Protein AF-A0A924CR07-F1 (afdb_monomer)

Solvent-accessible surface area (backbone atoms only — not comparable to full-atom values): 13982 Å² total; per-residue (Å²): 136,70,70,70,64,54,56,56,51,50,53,52,50,52,52,53,52,51,51,53,56,64,69,63,69,77,73,73,84,83,74,55,67,68,79,73,74,52,80,94,79,80,89,79,88,64,68,72,82,82,82,61,88,86,41,66,56,93,95,31,72,70,59,56,70,54,20,65,30,73,38,75,82,77,66,32,38,37,37,26,27,38,46,24,21,71,89,48,66,24,33,36,38,31,29,36,76,41,60,50,99,84,62,28,53,76,47,76,46,82,75,47,75,35,50,38,27,37,96,87,67,43,65,45,54,66,68,63,41,26,31,23,10,25,29,62,45,47,70,59,32,31,38,37,21,20,33,24,29,50,94,74,75,29,71,55,48,42,35,33,22,38,60,80,72,18,36,60,74,50,71,62,88,72,64,74,70,55,47,59,40,82,45,81,74,91,64,78,83,76,86,66,98,64,62,94,87,69,79,71,48,65,42,25,36,37,73,97,33,14,37,51,40,39,41,58,39,89,64,33,44,73,40,60,63,85,58,90,68,50,81,48,68,44,54,71,47,89,124

Mean predicted aligned error: 11.61 Å

Radius of gyration: 30.06 Å; Cα contacts (8 Å, |Δi|>4): 446; chains: 1; bounding box: 63×40×102 Å

Structure (mmCIF, N/CA/C/O backbone):
data_AF-A0A924CR07-F1
#
_entry.id   AF-A0A924CR07-F1
#
loop_
_atom_site.group_PDB
_atom_site.id
_atom_site.type_symbol
_atom_site.label_atom_id
_atom_site.label_alt_id
_atom_site.label_comp_id
_atom_site.label_asym_id
_atom_site.label_entity_id
_atom_site.label_seq_id
_atom_site.pdbx_PDB_ins_code
_atom_site.Cartn_x
_atom_site.Cartn_y
_atom_site.Cartn_z
_atom_site.occupancy
_atom_site.B_iso_or_equiv
_atom_site.auth_seq_id
_atom_site.auth_comp_id
_atom_site.auth_asym_id
_atom_site.auth_atom_id
_atom_site.pdbx_PDB_model_num
ATOM 1 N N . MET A 1 1 ? 42.635 15.361 84.452 1.00 54.19 1 MET A N 1
ATOM 2 C CA . MET A 1 1 ? 41.814 15.115 83.240 1.00 54.19 1 MET A CA 1
ATOM 3 C C . MET A 1 1 ? 40.754 16.209 83.173 1.00 54.19 1 MET A C 1
ATOM 5 O O . MET A 1 1 ? 40.035 16.358 84.147 1.00 54.19 1 MET A O 1
ATOM 9 N N . ASN A 1 2 ? 40.725 17.036 82.119 1.00 50.72 2 ASN A N 1
ATOM 10 C CA . ASN A 1 2 ? 39.890 18.251 82.069 1.00 50.72 2 ASN A CA 1
ATOM 11 C C . ASN A 1 2 ? 38.510 17.955 81.436 1.00 50.72 2 ASN A C 1
ATOM 13 O O . ASN A 1 2 ? 38.459 17.698 80.230 1.00 50.72 2 ASN A O 1
ATOM 17 N N . PRO A 1 3 ? 37.398 17.996 82.197 1.00 58.56 3 PRO A N 1
ATOM 18 C CA . PRO A 1 3 ? 36.073 17.575 81.723 1.00 58.56 3 PRO A CA 1
ATOM 19 C C . PRO A 1 3 ? 35.492 18.486 80.627 1.00 58.56 3 PRO A C 1
ATOM 21 O O . PRO A 1 3 ? 34.692 18.041 79.810 1.00 58.56 3 PRO A O 1
ATOM 24 N N . THR A 1 4 ? 35.951 19.734 80.529 1.00 59.09 4 THR A N 1
ATOM 25 C CA . THR A 1 4 ? 35.503 20.717 79.527 1.00 59.09 4 THR A CA 1
ATOM 26 C C . THR A 1 4 ? 35.929 20.386 78.094 1.00 59.09 4 THR A C 1
ATOM 28 O O . THR A 1 4 ? 35.196 20.685 77.154 1.00 59.09 4 THR A O 1
ATOM 31 N N . ARG A 1 5 ? 37.068 19.705 77.898 1.00 59.97 5 ARG A N 1
ATOM 32 C CA . ARG A 1 5 ? 37.511 19.249 76.564 1.00 59.97 5 ARG A CA 1
ATOM 33 C C . ARG A 1 5 ? 36.688 18.067 76.036 1.00 59.97 5 ARG A C 1
ATOM 35 O O . ARG A 1 5 ? 36.543 17.925 74.825 1.00 59.97 5 ARG A O 1
ATOM 42 N N . SER A 1 6 ? 36.131 17.253 76.936 1.00 65.62 6 SER A N 1
ATOM 43 C CA . SER A 1 6 ? 35.279 16.106 76.593 1.00 65.62 6 SER A CA 1
ATOM 44 C C . SER A 1 6 ? 33.932 16.563 76.023 1.00 65.62 6 SER A C 1
ATOM 46 O O . SER A 1 6 ? 33.546 16.144 74.936 1.00 65.62 6 SER A O 1
ATOM 48 N N . VAL A 1 7 ? 33.269 17.514 76.691 1.00 73.75 7 VAL A N 1
ATOM 49 C CA . VAL A 1 7 ? 31.932 17.990 76.292 1.00 73.75 7 VAL A CA 1
ATOM 50 C C . VAL A 1 7 ? 31.952 18.693 74.930 1.00 73.75 7 VAL A C 1
ATOM 52 O O . VAL A 1 7 ? 31.086 18.422 74.104 1.00 73.75 7 VAL A O 1
ATOM 55 N N . LEU A 1 8 ? 32.965 19.528 74.660 1.00 75.88 8 LEU A N 1
ATOM 56 C CA . LEU A 1 8 ? 33.109 20.224 73.373 1.00 75.88 8 LEU A CA 1
ATOM 57 C C . LEU A 1 8 ? 33.371 19.256 72.204 1.00 75.88 8 LEU A C 1
ATOM 59 O O . LEU A 1 8 ? 32.892 19.469 71.094 1.00 75.88 8 LEU A O 1
ATOM 63 N N . SER A 1 9 ? 34.104 18.169 72.457 1.00 72.75 9 SER A N 1
ATOM 64 C CA . SER A 1 9 ? 34.380 17.144 71.442 1.00 72.75 9 SER A CA 1
ATOM 65 C C . SER A 1 9 ? 33.120 16.344 71.091 1.00 72.75 9 SER A C 1
ATOM 67 O O . SER A 1 9 ? 32.902 16.013 69.927 1.00 72.75 9 SER A O 1
ATOM 69 N N . VAL A 1 10 ? 32.255 16.084 72.079 1.00 79.00 10 VAL A N 1
ATOM 70 C CA . VAL A 1 10 ? 30.980 15.374 71.887 1.00 79.00 10 VAL A CA 1
ATOM 71 C C . VAL A 1 10 ? 29.962 16.232 71.129 1.00 79.00 10 VAL A C 1
ATOM 73 O O . VAL A 1 10 ? 29.296 15.725 70.229 1.00 79.00 10 VAL A O 1
ATOM 76 N N . THR A 1 11 ? 29.856 17.532 71.422 1.00 79.19 11 THR A N 1
ATOM 77 C CA . THR A 1 11 ? 28.947 18.428 70.683 1.00 79.19 11 THR A CA 1
ATOM 78 C C . THR A 1 11 ? 29.381 18.645 69.239 1.00 79.19 11 THR A C 1
ATOM 80 O O . THR A 1 11 ? 28.530 18.629 68.353 1.00 79.19 11 THR A O 1
ATOM 83 N N . ILE A 1 12 ? 30.685 18.779 68.974 1.00 79.75 12 ILE A N 1
ATOM 84 C CA . ILE A 1 12 ? 31.211 18.846 67.601 1.00 79.75 12 ILE A CA 1
ATOM 85 C C . ILE A 1 12 ? 30.910 17.540 66.853 1.00 79.75 12 ILE A C 1
ATOM 87 O O . ILE A 1 12 ? 30.424 17.591 65.726 1.00 79.75 12 ILE A O 1
ATOM 91 N N . ALA A 1 13 ? 31.111 16.379 67.484 1.00 80.50 13 ALA A N 1
ATOM 92 C CA . ALA A 1 13 ? 30.796 15.087 66.874 1.00 80.50 13 ALA A CA 1
ATOM 93 C C . ALA A 1 13 ? 29.300 14.937 66.535 1.00 80.50 13 ALA A C 1
ATOM 95 O O . ALA A 1 13 ? 28.965 14.450 65.458 1.00 80.50 13 ALA A O 1
ATOM 96 N N . LEU A 1 14 ? 28.400 15.405 67.407 1.00 81.38 14 LEU A N 1
ATOM 97 C CA . LEU A 1 14 ? 26.951 15.389 67.165 1.00 81.38 14 LEU A CA 1
ATOM 98 C C . LEU A 1 14 ? 26.524 16.344 66.040 1.00 81.38 14 LEU A C 1
ATOM 100 O O . LEU A 1 14 ? 25.661 15.987 65.242 1.00 81.38 14 LEU A O 1
ATOM 104 N N . LEU A 1 15 ? 27.138 17.527 65.941 1.00 82.06 15 LEU A N 1
ATOM 105 C CA . LEU A 1 15 ? 26.899 18.483 64.850 1.00 82.06 15 LEU A CA 1
ATOM 106 C C . LEU A 1 15 ? 27.417 17.969 63.502 1.00 82.06 15 LEU A C 1
ATOM 108 O O . LEU A 1 15 ? 26.749 18.132 62.485 1.00 82.06 15 LEU A O 1
ATOM 112 N N . LEU A 1 16 ? 28.579 17.312 63.484 1.00 80.00 16 LEU A N 1
ATOM 113 C CA . LEU A 1 16 ? 29.085 16.651 62.281 1.00 80.00 16 LEU A CA 1
ATOM 114 C C . LEU A 1 16 ? 28.195 15.472 61.872 1.00 80.00 16 LEU A C 1
ATOM 116 O O . LEU A 1 16 ? 27.922 15.319 60.686 1.00 80.00 16 LEU A O 1
ATOM 120 N N . ALA A 1 17 ? 27.696 14.687 62.831 1.00 79.94 17 ALA A N 1
ATOM 121 C CA . ALA A 1 17 ? 26.772 13.590 62.558 1.00 79.94 17 ALA A CA 1
ATOM 122 C C . ALA A 1 17 ? 25.403 14.077 62.046 1.00 79.94 17 ALA A C 1
ATOM 124 O O . ALA A 1 17 ? 24.828 13.464 61.150 1.00 79.94 17 ALA A O 1
ATOM 125 N N . SER A 1 18 ? 24.867 15.186 62.564 1.00 77.75 18 SER A N 1
ATOM 126 C CA . SER A 1 18 ? 23.607 15.742 62.052 1.00 77.75 18 SER A CA 1
ATOM 127 C C . SER A 1 18 ? 23.772 16.342 60.653 1.00 77.75 18 SER A C 1
ATOM 129 O O . SER A 1 18 ? 22.897 16.172 59.804 1.00 77.75 18 SER A O 1
ATOM 131 N N . LEU A 1 19 ? 24.917 16.975 60.376 1.00 76.31 19 LEU A N 1
ATOM 132 C CA . LEU A 1 19 ? 25.225 17.538 59.064 1.00 76.31 19 LEU A CA 1
ATOM 133 C C . LEU A 1 19 ? 25.419 16.448 57.998 1.00 76.31 19 LEU A C 1
ATOM 135 O O . LEU A 1 19 ? 24.945 16.612 56.875 1.00 76.31 19 LEU A O 1
ATOM 139 N N . THR A 1 20 ? 26.040 15.311 58.334 1.00 71.81 20 THR A N 1
ATOM 140 C CA . THR A 1 20 ? 26.149 14.171 57.406 1.00 71.81 20 THR A CA 1
ATOM 141 C C . THR A 1 20 ? 24.791 13.529 57.120 1.00 71.81 20 THR A C 1
ATOM 143 O O . THR A 1 20 ? 24.517 13.188 55.969 1.00 71.81 20 THR A O 1
ATOM 146 N N . PHE A 1 21 ? 23.898 13.437 58.111 1.00 70.44 21 PHE A N 1
ATOM 147 C CA . PHE A 1 21 ? 22.521 12.975 57.894 1.00 70.44 21 PHE A CA 1
ATOM 148 C C . PHE A 1 21 ? 21.718 13.919 56.984 1.00 70.44 21 PHE A C 1
ATOM 150 O O . PHE A 1 21 ? 21.017 13.449 56.089 1.00 70.44 21 PHE A O 1
ATOM 157 N N . LEU A 1 22 ? 21.861 15.239 57.149 1.00 69.94 22 LEU A N 1
ATOM 158 C CA . LEU A 1 22 ? 21.186 16.236 56.305 1.00 69.94 22 LEU A CA 1
ATOM 159 C C . LEU A 1 22 ? 21.697 16.231 54.853 1.00 69.94 22 LEU A C 1
ATOM 161 O O . LEU A 1 22 ? 20.912 16.432 53.930 1.00 69.94 22 LEU A O 1
ATOM 165 N N . LEU A 1 23 ? 22.985 15.946 54.634 1.00 67.31 23 LEU A N 1
ATOM 166 C CA . LEU A 1 23 ? 23.586 15.852 53.294 1.00 67.31 23 LEU A CA 1
ATOM 167 C C . LEU A 1 23 ? 23.259 14.538 52.557 1.00 67.31 23 LEU A C 1
ATOM 169 O O . LEU A 1 23 ? 23.450 14.459 51.347 1.00 67.31 23 LEU A O 1
ATOM 173 N N . SER A 1 24 ? 22.736 13.525 53.256 1.00 64.00 24 SER A N 1
ATOM 174 C CA . SER A 1 24 ? 22.391 12.211 52.681 1.00 64.00 24 SER A CA 1
ATOM 175 C C . SER A 1 24 ? 20.945 12.118 52.169 1.00 64.00 24 SER A C 1
ATOM 177 O O . SER A 1 24 ? 20.577 11.128 51.542 1.00 64.00 24 SER A O 1
ATOM 179 N N . ALA A 1 25 ? 20.105 13.124 52.440 1.00 62.88 25 ALA A N 1
ATOM 180 C CA . ALA A 1 25 ? 18.670 13.083 52.143 1.00 62.88 25 ALA A CA 1
ATOM 181 C C . ALA A 1 25 ? 18.310 13.435 50.683 1.00 62.88 25 ALA A C 1
ATOM 183 O O . ALA A 1 25 ? 17.171 13.234 50.265 1.00 62.88 25 ALA A O 1
ATOM 184 N N . CYS A 1 26 ? 19.265 13.917 49.884 1.00 62.12 26 CYS A N 1
ATOM 185 C CA . CYS A 1 26 ? 19.061 14.220 48.465 1.00 62.12 26 CYS A CA 1
ATOM 186 C C . CYS A 1 26 ? 19.399 13.009 47.582 1.00 62.12 26 CYS A C 1
ATOM 188 O O . CYS A 1 26 ? 20.370 13.016 46.829 1.00 62.12 26 CYS A O 1
ATOM 190 N N . SER A 1 27 ? 18.583 11.960 47.665 1.00 70.06 27 SER A N 1
ATOM 191 C CA . SER A 1 27 ? 18.545 10.914 46.641 1.00 70.06 27 SER A CA 1
ATOM 192 C C . SER A 1 27 ? 17.775 11.453 45.431 1.00 70.06 27 SER A C 1
ATOM 194 O O . SER A 1 27 ? 16.557 11.626 45.493 1.00 70.06 27 SER A O 1
ATOM 196 N N . LEU A 1 28 ? 18.474 11.777 44.338 1.00 66.88 28 LEU A N 1
ATOM 197 C CA . LEU A 1 28 ? 17.814 12.049 43.059 1.00 66.88 28 LEU A CA 1
ATOM 198 C C . LEU A 1 28 ? 17.122 10.755 42.601 1.00 66.88 28 LEU A C 1
ATOM 200 O O . LEU A 1 28 ? 17.787 9.716 42.582 1.00 66.88 28 LEU A O 1
ATOM 204 N N . PRO A 1 29 ? 15.832 10.778 42.215 1.00 66.75 29 PRO A N 1
ATOM 205 C CA . PRO A 1 29 ? 15.166 9.586 41.712 1.00 66.75 29 PRO A CA 1
ATOM 206 C C . PRO A 1 29 ? 15.944 9.039 40.510 1.00 66.75 29 PRO A C 1
ATOM 208 O O . PRO A 1 29 ? 16.034 9.678 39.459 1.00 66.75 29 PRO A O 1
ATOM 211 N N . GLN A 1 30 ? 16.540 7.858 40.683 1.00 66.25 30 GLN A N 1
ATOM 212 C CA . GLN A 1 30 ? 17.227 7.134 39.621 1.00 66.25 30 GLN A CA 1
ATOM 213 C C . GLN A 1 30 ? 16.178 6.548 38.675 1.00 66.25 30 GLN A C 1
ATOM 215 O O . GLN A 1 30 ? 15.801 5.387 38.783 1.00 66.25 30 GLN A O 1
ATOM 220 N N . VAL A 1 31 ? 15.678 7.367 37.751 1.00 65.19 31 VAL A N 1
ATOM 221 C CA . VAL A 1 31 ? 14.883 6.869 36.625 1.00 65.19 31 VAL A CA 1
ATOM 222 C C . VAL A 1 31 ? 15.849 6.199 35.661 1.00 65.19 31 VAL A C 1
ATOM 224 O O . VAL A 1 31 ? 16.712 6.872 35.076 1.00 65.19 31 VAL A O 1
ATOM 227 N N . LYS A 1 32 ? 15.729 4.881 35.512 1.00 70.56 32 LYS A N 1
ATOM 228 C CA . LYS A 1 32 ? 16.590 4.117 34.618 1.00 70.56 32 LYS A CA 1
ATOM 229 C C . LYS A 1 32 ? 16.341 4.537 33.166 1.00 70.56 32 LYS A C 1
ATOM 231 O O . LYS A 1 32 ? 15.258 4.994 32.808 1.00 70.56 32 LYS A O 1
ATOM 236 N N . ALA A 1 33 ? 17.365 4.429 32.321 1.00 61.28 33 ALA A N 1
ATOM 237 C CA . ALA A 1 33 ? 17.243 4.773 30.901 1.00 61.28 33 ALA A CA 1
ATOM 238 C C . ALA A 1 33 ? 16.209 3.886 30.178 1.00 61.28 33 ALA A C 1
ATOM 240 O O . ALA A 1 33 ? 15.524 4.368 29.279 1.00 61.28 33 ALA A O 1
ATOM 241 N N . GLU A 1 34 ? 16.049 2.633 30.622 1.00 62.62 34 GLU A N 1
ATOM 242 C CA . GLU A 1 34 ? 15.041 1.691 30.114 1.00 62.62 34 GLU A CA 1
ATOM 243 C C . GLU A 1 34 ? 13.606 2.235 30.233 1.00 62.62 34 GLU A C 1
ATOM 245 O O . GLU A 1 34 ? 12.865 2.185 29.255 1.00 62.62 34 GLU A O 1
ATOM 250 N N . ASP A 1 35 ? 13.266 2.892 31.349 1.00 61.69 35 ASP A N 1
ATOM 251 C CA . ASP A 1 35 ? 11.930 3.463 31.597 1.00 61.69 35 ASP A CA 1
ATOM 252 C C . ASP A 1 35 ? 11.610 4.687 30.715 1.00 61.69 35 ASP A C 1
ATOM 254 O O . ASP A 1 35 ? 10.463 5.130 30.645 1.00 61.69 35 ASP A O 1
ATOM 258 N N . ARG A 1 36 ? 12.621 5.282 30.064 1.00 61.41 36 ARG A N 1
ATOM 259 C CA . ARG A 1 36 ? 12.475 6.486 29.224 1.00 61.41 36 ARG A CA 1
ATOM 260 C C . ARG A 1 36 ? 12.513 6.208 27.726 1.00 61.41 36 ARG A C 1
ATOM 262 O O . ARG A 1 36 ? 12.054 7.053 26.962 1.00 61.41 36 ARG A O 1
ATOM 269 N N . LEU A 1 37 ? 13.084 5.080 27.306 1.00 61.19 37 LEU A N 1
ATOM 270 C CA . LEU A 1 37 ? 13.364 4.814 25.892 1.00 61.19 37 LEU A CA 1
ATOM 271 C C . LEU A 1 37 ? 12.285 3.975 25.207 1.00 61.19 37 LEU A C 1
ATOM 273 O O . LEU A 1 37 ? 12.078 4.141 24.007 1.00 61.19 37 LEU A O 1
ATOM 277 N N . PHE A 1 38 ? 11.565 3.133 25.948 1.00 67.69 38 PHE A N 1
ATOM 278 C CA . PHE A 1 38 ? 10.569 2.241 25.365 1.00 67.69 38 PHE A CA 1
ATOM 279 C C . PHE A 1 38 ? 9.244 2.368 26.107 1.00 67.69 38 PHE A C 1
ATOM 281 O O . PHE A 1 38 ? 9.148 2.118 27.306 1.00 67.69 38 PHE A O 1
ATOM 288 N N . GLN A 1 39 ? 8.204 2.777 25.380 1.00 75.12 39 GLN A N 1
ATOM 289 C CA . GLN A 1 39 ? 6.836 2.666 25.874 1.00 75.12 39 GLN A CA 1
ATOM 290 C C . GLN A 1 39 ? 6.548 1.186 26.167 1.00 75.12 39 GLN A C 1
ATOM 292 O O . GLN A 1 39 ? 6.959 0.319 25.395 1.00 75.12 39 GLN A O 1
ATOM 297 N N . ASN A 1 40 ? 5.831 0.891 27.256 1.00 80.62 40 ASN A N 1
ATOM 298 C CA . ASN A 1 40 ? 5.358 -0.464 27.557 1.00 80.62 40 ASN A CA 1
ATOM 299 C C . ASN A 1 40 ? 4.208 -0.826 26.601 1.00 80.62 40 ASN A C 1
ATOM 301 O O . ASN A 1 40 ? 3.033 -0.778 26.964 1.00 80.62 40 ASN A O 1
ATOM 305 N N . ILE A 1 41 ? 4.558 -1.089 25.343 1.00 85.00 41 ILE A N 1
ATOM 306 C CA . ILE A 1 41 ? 3.630 -1.484 24.289 1.00 85.00 41 ILE A CA 1
ATOM 307 C C . ILE A 1 41 ? 3.372 -2.978 24.447 1.00 85.00 41 ILE A C 1
ATOM 309 O O . ILE A 1 41 ? 4.295 -3.788 24.385 1.00 85.00 41 ILE A O 1
ATOM 313 N N . GLN A 1 42 ? 2.106 -3.334 24.635 1.00 89.06 42 GLN A N 1
ATOM 314 C CA . GLN A 1 42 ? 1.653 -4.718 24.673 1.00 89.06 42 GLN A CA 1
ATOM 315 C C . GLN A 1 42 ? 0.776 -4.986 23.456 1.00 89.06 42 GLN A C 1
ATOM 317 O O . GLN A 1 42 ? -0.028 -4.138 23.066 1.00 89.06 42 GLN A O 1
ATOM 322 N N . LEU A 1 43 ? 0.951 -6.162 22.859 1.00 91.12 43 LEU A N 1
ATOM 323 C CA . LEU A 1 43 ? 0.142 -6.634 21.746 1.00 91.12 43 LEU A CA 1
ATOM 324 C C . LEU A 1 43 ? -0.738 -7.781 22.236 1.00 91.12 43 LEU A C 1
ATOM 326 O O . LEU A 1 43 ? -0.234 -8.778 22.749 1.00 91.12 43 LEU A O 1
ATOM 330 N N . GLU A 1 44 ? -2.045 -7.638 22.051 1.00 92.50 44 GLU A N 1
ATOM 331 C CA . GLU A 1 44 ? -3.027 -8.687 22.307 1.00 92.50 44 GLU A CA 1
ATOM 332 C C . GLU A 1 44 ? -3.679 -9.092 20.982 1.00 92.50 44 GLU A C 1
ATOM 334 O O . GLU A 1 44 ? -4.167 -8.245 20.230 1.00 92.50 44 GLU A O 1
ATOM 339 N N . LEU A 1 45 ? -3.697 -10.393 20.690 1.00 93.94 45 LEU A N 1
ATOM 340 C CA . LEU A 1 45 ? -4.408 -10.919 19.530 1.00 93.94 45 LEU A CA 1
ATOM 341 C C . LEU A 1 45 ? -5.910 -10.995 19.836 1.00 93.94 45 LEU A C 1
ATOM 343 O O . LEU A 1 45 ? -6.347 -11.852 20.601 1.00 93.94 45 LEU A O 1
ATOM 347 N N . LEU A 1 46 ? -6.703 -10.136 19.191 1.00 94.38 46 LEU A N 1
ATOM 348 C CA . LEU A 1 46 ? -8.163 -10.117 19.361 1.00 94.38 46 LEU A CA 1
ATOM 349 C C . LEU A 1 46 ? -8.878 -11.238 18.584 1.00 94.38 46 LEU A C 1
ATOM 351 O O . LEU A 1 46 ? -9.947 -11.696 18.989 1.00 94.38 46 LEU A O 1
ATOM 355 N N . GLY A 1 47 ? -8.301 -11.695 17.471 1.00 95.62 47 GLY A N 1
ATOM 356 C CA . GLY A 1 47 ? -8.822 -12.803 16.671 1.00 95.62 47 GLY A CA 1
ATOM 357 C C . GLY A 1 47 ? -8.246 -12.841 15.257 1.00 95.62 47 GLY A C 1
ATOM 358 O O . GLY A 1 47 ? -7.330 -12.092 14.932 1.00 95.62 47 GLY A O 1
ATOM 359 N N . GLU A 1 48 ? -8.812 -13.709 14.419 1.00 95.06 48 GLU A N 1
ATOM 360 C CA . GLU A 1 48 ? -8.369 -13.965 13.045 1.00 95.06 48 GLU A CA 1
ATOM 361 C C . GLU A 1 48 ? -9.570 -13.993 12.092 1.00 95.06 48 GLU A C 1
ATOM 363 O O . GLU A 1 48 ? -10.666 -14.418 12.466 1.00 95.06 48 GLU A O 1
ATOM 368 N N . GLN A 1 49 ? -9.357 -13.544 10.853 1.00 94.81 49 GLN A N 1
ATOM 369 C CA . GLN A 1 49 ? -10.259 -13.775 9.727 1.00 94.81 49 GLN A CA 1
ATOM 370 C C . GLN A 1 49 ? -9.451 -14.226 8.519 1.00 94.81 49 GLN A C 1
ATOM 372 O O . GLN A 1 49 ? -8.476 -13.581 8.140 1.00 94.81 49 GLN A O 1
ATOM 377 N N . ILE A 1 50 ? -9.893 -15.318 7.902 1.00 94.75 50 ILE A N 1
ATOM 378 C CA . ILE A 1 50 ? -9.240 -15.907 6.736 1.00 94.75 50 ILE A CA 1
ATOM 379 C C . ILE A 1 50 ? -10.051 -15.542 5.497 1.00 94.75 50 ILE A C 1
ATOM 381 O O . ILE A 1 50 ? -11.246 -15.832 5.418 1.00 94.75 50 ILE A O 1
ATOM 385 N N . ILE A 1 51 ? -9.395 -14.934 4.510 1.00 95.56 51 ILE A N 1
ATOM 386 C CA . ILE A 1 51 ? -9.969 -14.755 3.175 1.00 95.56 51 ILE A CA 1
ATOM 387 C C . ILE A 1 51 ? -9.876 -16.110 2.459 1.00 95.56 51 ILE A C 1
ATOM 389 O O . ILE A 1 51 ? -8.765 -16.624 2.305 1.00 95.56 51 ILE A O 1
ATOM 393 N N . PRO A 1 52 ? -10.995 -16.717 2.018 1.00 96.06 52 PRO A N 1
ATOM 394 C CA . PRO A 1 52 ? -10.946 -18.003 1.334 1.00 96.06 52 PRO A CA 1
ATOM 395 C C . PRO A 1 52 ? -10.064 -17.954 0.084 1.00 96.06 52 PRO A C 1
ATOM 397 O O . PRO A 1 52 ? -10.106 -16.994 -0.692 1.00 96.06 52 PRO A O 1
ATOM 400 N N . GLN A 1 53 ? -9.292 -19.014 -0.147 1.00 95.44 53 GLN A N 1
ATOM 401 C CA . GLN A 1 53 ? -8.489 -19.132 -1.360 1.00 95.44 53 GLN A CA 1
ATOM 402 C C . GLN A 1 53 ? -9.385 -19.060 -2.605 1.00 95.44 53 GLN A C 1
ATOM 404 O O . GLN A 1 53 ? -10.470 -19.636 -2.640 1.00 95.44 53 GLN A O 1
ATOM 409 N N . GLY A 1 54 ? -8.925 -18.355 -3.640 1.00 96.31 54 GLY A N 1
ATOM 410 C CA . GLY A 1 54 ? -9.700 -18.182 -4.871 1.00 96.31 54 GLY A CA 1
ATOM 411 C C . GLY A 1 54 ? -10.778 -17.101 -4.782 1.00 96.31 54 GLY A C 1
ATOM 412 O O . GLY A 1 54 ? -11.551 -16.957 -5.725 1.00 96.31 54 GLY A O 1
ATOM 413 N N . THR A 1 55 ? -10.840 -16.326 -3.692 1.00 97.88 55 THR A N 1
ATOM 414 C CA . THR A 1 55 ? -11.745 -15.172 -3.605 1.00 97.88 55 THR A CA 1
ATOM 415 C C . THR A 1 55 ? -11.408 -14.158 -4.697 1.00 97.88 55 THR A C 1
ATOM 417 O O . THR A 1 55 ? -10.286 -13.657 -4.776 1.00 97.88 55 THR A O 1
ATOM 420 N N . VAL A 1 56 ? -12.399 -13.836 -5.527 1.00 98.12 56 VAL A N 1
ATOM 421 C CA . VAL A 1 56 ? -12.290 -12.846 -6.604 1.00 98.12 56 VAL A CA 1
ATOM 422 C C . VAL A 1 56 ? -13.128 -11.623 -6.258 1.00 98.12 56 VAL A C 1
ATOM 424 O O . VAL A 1 56 ? -14.272 -11.739 -5.820 1.00 98.12 56 VAL A O 1
ATOM 427 N N . PHE A 1 57 ? -12.575 -10.439 -6.500 1.00 98.31 57 PHE A N 1
ATOM 428 C CA . PHE A 1 57 ? -13.284 -9.172 -6.384 1.00 98.31 57 PHE A CA 1
ATOM 429 C C . PHE A 1 57 ? -12.898 -8.251 -7.540 1.00 98.31 57 PHE A C 1
ATOM 431 O O . PHE A 1 57 ? -11.716 -8.072 -7.826 1.00 98.31 57 PHE A O 1
ATOM 438 N N . LYS A 1 58 ? -13.902 -7.671 -8.215 1.00 97.31 58 LYS A N 1
ATOM 439 C CA . LYS A 1 58 ? -13.709 -6.809 -9.400 1.00 97.31 58 LYS A CA 1
ATOM 440 C C . LYS A 1 58 ? -12.779 -7.449 -10.444 1.00 97.31 58 LYS A C 1
ATOM 442 O O . LYS A 1 58 ? -11.823 -6.822 -10.881 1.00 97.31 58 LYS A O 1
ATOM 447 N N . ASP A 1 59 ? -13.054 -8.713 -10.771 1.00 96.75 59 ASP A N 1
ATOM 448 C CA . ASP A 1 59 ? -12.316 -9.524 -11.755 1.00 96.75 59 ASP A CA 1
ATOM 449 C C . ASP A 1 59 ? -10.831 -9.753 -11.428 1.00 96.75 59 ASP A C 1
ATOM 451 O O . ASP A 1 59 ? -10.053 -10.186 -12.273 1.00 96.75 59 ASP A O 1
ATOM 455 N N . THR A 1 60 ? -10.436 -9.511 -10.177 1.00 97.75 60 THR A N 1
ATOM 456 C CA . THR A 1 60 ? -9.074 -9.740 -9.692 1.00 97.75 60 THR A CA 1
ATOM 457 C C . THR A 1 60 ? -9.068 -10.730 -8.537 1.00 97.75 60 THR A C 1
ATOM 459 O O . THR A 1 60 ? -9.948 -10.706 -7.673 1.00 97.75 60 THR A O 1
ATOM 462 N N . LEU A 1 61 ? -8.078 -11.623 -8.523 1.00 97.69 61 LEU A N 1
ATOM 463 C CA . LEU A 1 61 ? -7.844 -12.518 -7.396 1.00 97.69 61 LEU A CA 1
ATOM 464 C C . LEU A 1 61 ? -7.326 -11.704 -6.200 1.00 97.69 61 LEU A C 1
ATOM 466 O O . LEU A 1 61 ? -6.372 -10.925 -6.330 1.00 97.69 61 LEU A O 1
ATOM 470 N N . ILE A 1 62 ? -7.933 -11.917 -5.035 1.00 97.81 62 ILE A N 1
ATOM 471 C CA . ILE A 1 62 ? -7.441 -11.391 -3.762 1.00 97.81 62 ILE A CA 1
ATOM 472 C C . ILE A 1 62 ? -6.361 -12.348 -3.251 1.00 97.81 62 ILE A C 1
ATOM 474 O O . ILE A 1 62 ? -6.658 -13.380 -2.654 1.00 97.81 62 ILE A O 1
ATOM 478 N N . ALA A 1 63 ? -5.108 -12.034 -3.560 1.00 95.50 63 ALA A N 1
ATOM 479 C CA . ALA A 1 63 ? -3.924 -12.798 -3.184 1.00 95.50 63 ALA A CA 1
ATOM 480 C C . ALA A 1 63 ? -2.695 -11.884 -3.241 1.00 95.50 63 ALA A C 1
ATOM 482 O O . ALA A 1 63 ? -2.790 -10.799 -3.818 1.00 95.50 63 ALA A O 1
ATOM 483 N N . GLY A 1 64 ? -1.573 -12.344 -2.676 1.00 94.94 64 GLY A N 1
ATOM 484 C CA . GLY A 1 64 ? -0.330 -11.571 -2.670 1.00 94.94 64 GLY A CA 1
ATOM 485 C C . GLY A 1 64 ? -0.543 -10.220 -2.001 1.00 94.94 64 GLY A C 1
ATOM 486 O O . GLY A 1 64 ? -0.387 -9.189 -2.636 1.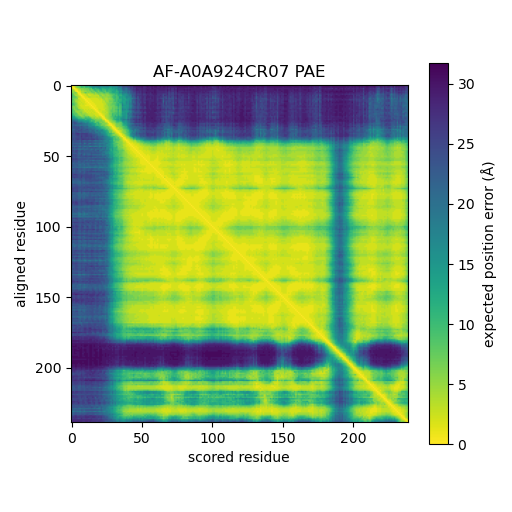00 94.94 64 GLY A O 1
ATOM 487 N N . LEU A 1 65 ? -1.127 -10.223 -0.799 1.00 96.50 65 LEU A N 1
ATOM 488 C CA . LEU A 1 65 ? -1.373 -8.998 -0.043 1.00 96.50 65 LEU A CA 1
ATOM 489 C C . LEU A 1 65 ? -0.123 -8.708 0.781 1.00 96.50 65 LEU A C 1
ATOM 491 O O . LEU A 1 65 ? 0.283 -9.574 1.554 1.00 96.50 65 LEU A O 1
ATOM 495 N N . SER A 1 66 ? 0.427 -7.509 0.629 1.00 95.75 66 SER A N 1
ATOM 496 C CA . SER A 1 66 ? 1.587 -7.051 1.392 1.00 95.75 66 SER A CA 1
ATOM 497 C C . SER A 1 66 ? 1.127 -6.013 2.425 1.00 95.75 66 SER A C 1
ATOM 499 O O . SER A 1 66 ? 0.424 -6.346 3.386 1.00 95.75 66 SER A O 1
ATOM 501 N N . GLY A 1 67 ? 1.417 -4.734 2.215 1.00 95.94 67 GLY A N 1
ATOM 502 C CA . GLY A 1 67 ? 1.103 -3.655 3.141 1.00 95.94 67 GLY A CA 1
ATOM 503 C C . GLY A 1 67 ? -0.384 -3.490 3.461 1.00 95.94 67 GLY A C 1
ATOM 504 O O . GLY A 1 67 ? -1.276 -3.741 2.642 1.00 95.94 67 GLY A O 1
ATOM 505 N N . LEU A 1 68 ? -0.641 -2.981 4.669 1.00 96.00 68 LEU A N 1
ATOM 506 C CA . LEU A 1 68 ? -1.963 -2.680 5.216 1.00 96.00 68 LEU A CA 1
ATOM 507 C C . LEU A 1 68 ? -1.944 -1.321 5.927 1.00 96.00 68 LEU A C 1
ATOM 509 O O . LEU A 1 68 ? -1.049 -1.025 6.715 1.00 96.00 68 LEU A O 1
ATOM 513 N N . THR A 1 69 ? -2.978 -0.511 5.720 1.00 95.44 69 THR A N 1
ATOM 514 C CA . THR A 1 69 ? -3.168 0.758 6.429 1.00 95.44 69 THR A CA 1
ATOM 515 C C . THR A 1 69 ? -4.633 0.973 6.794 1.00 95.44 69 THR A C 1
ATOM 517 O O . THR A 1 69 ? -5.534 0.474 6.119 1.00 95.44 69 THR A O 1
ATOM 520 N N . TYR A 1 70 ? -4.884 1.707 7.876 1.00 94.25 70 TYR A N 1
ATOM 521 C CA . TYR A 1 70 ? -6.226 2.004 8.371 1.00 94.25 70 TYR A CA 1
ATOM 522 C C . TYR A 1 70 ? -6.551 3.486 8.191 1.00 94.25 70 TYR A C 1
ATOM 524 O O . TYR A 1 70 ? -5.795 4.361 8.616 1.00 94.25 70 TYR A O 1
ATOM 532 N N . SER A 1 71 ? -7.712 3.759 7.604 1.00 91.88 71 SER A N 1
ATOM 533 C CA . SER A 1 71 ? -8.292 5.088 7.493 1.00 91.88 71 SER A CA 1
ATOM 534 C C . SER A 1 71 ? -9.355 5.282 8.579 1.00 91.88 71 SER A C 1
ATOM 536 O O . SER A 1 71 ? -10.437 4.693 8.502 1.00 91.88 71 SER A O 1
ATOM 538 N N . PRO A 1 72 ? -9.107 6.157 9.569 1.00 88.62 72 PRO A N 1
ATOM 539 C CA . PRO A 1 72 ? -10.107 6.501 10.575 1.00 88.62 72 PRO A CA 1
ATOM 540 C C . PRO A 1 72 ? -11.221 7.400 10.023 1.00 88.62 72 PRO A C 1
ATOM 542 O O . PRO A 1 72 ? -12.224 7.594 10.702 1.00 88.62 72 PRO A O 1
ATOM 545 N N . THR A 1 73 ? -11.048 7.977 8.828 1.00 86.44 73 THR A N 1
ATOM 546 C CA . THR A 1 73 ? -12.013 8.922 8.242 1.00 86.44 73 THR A CA 1
ATOM 547 C C . THR A 1 73 ? -13.286 8.229 7.754 1.00 86.44 73 THR A C 1
ATOM 549 O O . THR A 1 73 ? -14.378 8.773 7.894 1.00 86.44 73 THR A O 1
ATOM 552 N N . ASP A 1 74 ? -13.150 7.019 7.213 1.00 88.25 74 ASP A N 1
ATOM 553 C CA . ASP A 1 74 ? -14.236 6.207 6.659 1.00 88.25 74 ASP A CA 1
ATOM 554 C C . ASP A 1 74 ? -14.356 4.823 7.325 1.00 88.25 74 ASP A C 1
ATOM 556 O O . ASP A 1 74 ? -15.214 4.017 6.942 1.00 88.25 74 ASP A O 1
ATOM 560 N N . ASP A 1 75 ? -13.544 4.574 8.361 1.00 93.31 75 ASP A N 1
ATOM 561 C CA . ASP A 1 75 ? -13.482 3.313 9.104 1.00 93.31 75 ASP A CA 1
ATOM 562 C C . ASP A 1 75 ? -13.245 2.134 8.145 1.00 93.31 75 ASP A C 1
ATOM 564 O O . ASP A 1 75 ? -14.049 1.206 8.011 1.00 93.31 75 ASP A O 1
ATOM 568 N N . THR A 1 76 ? -12.171 2.237 7.362 1.00 95.88 76 THR A N 1
ATOM 569 C CA . THR A 1 76 ? -11.802 1.221 6.373 1.00 95.88 76 THR A CA 1
ATOM 570 C C . THR A 1 76 ? -10.314 0.934 6.378 1.00 95.88 76 THR A C 1
ATOM 572 O O . THR A 1 76 ? -9.488 1.754 6.775 1.00 95.88 76 THR A O 1
ATOM 575 N N . PHE A 1 77 ? -9.979 -0.257 5.909 1.00 97.25 77 PHE A N 1
ATOM 576 C CA . PHE A 1 77 ? -8.618 -0.699 5.692 1.00 97.25 77 PHE A CA 1
ATOM 577 C C . PHE A 1 77 ? -8.298 -0.662 4.204 1.00 97.25 77 PHE A C 1
ATOM 579 O O . PHE A 1 77 ? -9.165 -0.907 3.361 1.00 97.25 77 PHE A O 1
ATOM 586 N N . TYR A 1 78 ? -7.038 -0.387 3.898 1.00 97.81 78 TYR A N 1
ATOM 587 C CA . TYR A 1 78 ? -6.486 -0.451 2.557 1.00 97.81 78 TYR A CA 1
ATOM 588 C C . TYR A 1 78 ? -5.303 -1.406 2.554 1.00 97.81 78 TYR A C 1
ATOM 590 O O . TYR A 1 78 ? -4.461 -1.333 3.444 1.00 97.81 78 TYR A O 1
ATOM 598 N N . THR A 1 79 ? -5.235 -2.286 1.562 1.00 98.19 79 THR A N 1
ATOM 599 C CA . THR A 1 79 ? -4.117 -3.219 1.385 1.00 98.19 79 THR A CA 1
ATOM 600 C C . THR A 1 79 ? -3.669 -3.242 -0.066 1.00 98.19 79 THR A C 1
ATOM 602 O O . THR A 1 79 ? -4.506 -3.136 -0.966 1.00 98.19 79 THR A O 1
ATOM 605 N N . VAL A 1 80 ? -2.363 -3.332 -0.296 1.00 98.56 80 VAL A N 1
ATOM 606 C CA . VAL A 1 80 ? -1.772 -3.394 -1.637 1.00 98.56 80 VAL A CA 1
ATOM 607 C C . VAL A 1 80 ? -1.460 -4.838 -2.014 1.00 98.56 80 VAL A C 1
ATOM 609 O O . VAL A 1 80 ? -1.185 -5.664 -1.145 1.00 98.56 80 VAL A O 1
ATOM 612 N N . SER A 1 81 ? -1.565 -5.146 -3.307 1.00 98.19 81 SER A N 1
ATOM 613 C CA . SER A 1 81 ? -1.106 -6.427 -3.832 1.00 98.19 81 SER A CA 1
ATOM 614 C C . SER A 1 81 ? 0.334 -6.323 -4.339 1.00 98.19 81 SER A C 1
ATOM 616 O O . SER A 1 81 ? 0.615 -5.423 -5.131 1.00 98.19 81 SER A O 1
ATOM 618 N N . ASP A 1 82 ? 1.175 -7.276 -3.940 1.00 96.62 82 ASP A N 1
ATOM 619 C CA . ASP A 1 82 ? 2.559 -7.486 -4.398 1.00 96.62 82 ASP A CA 1
ATOM 620 C C . ASP A 1 82 ? 2.641 -8.086 -5.816 1.00 96.62 82 ASP A C 1
ATOM 622 O O . ASP A 1 82 ? 3.709 -8.203 -6.412 1.00 96.62 82 ASP A O 1
ATOM 626 N N . ASP A 1 83 ? 1.497 -8.460 -6.405 1.00 96.62 83 ASP A N 1
ATOM 627 C CA . ASP A 1 83 ? 1.439 -8.956 -7.772 1.00 96.62 83 ASP A CA 1
ATOM 628 C C . ASP A 1 83 ? 2.040 -7.909 -8.706 1.00 96.62 83 ASP A C 1
ATOM 630 O O . ASP A 1 83 ? 1.505 -6.805 -8.864 1.00 96.62 83 ASP A O 1
ATOM 634 N N . ARG A 1 84 ? 3.135 -8.290 -9.369 1.00 96.50 84 ARG A N 1
ATOM 635 C CA . ARG A 1 84 ? 3.971 -7.413 -10.194 1.00 96.50 84 ARG A CA 1
ATOM 636 C C . ARG A 1 84 ? 3.313 -6.961 -1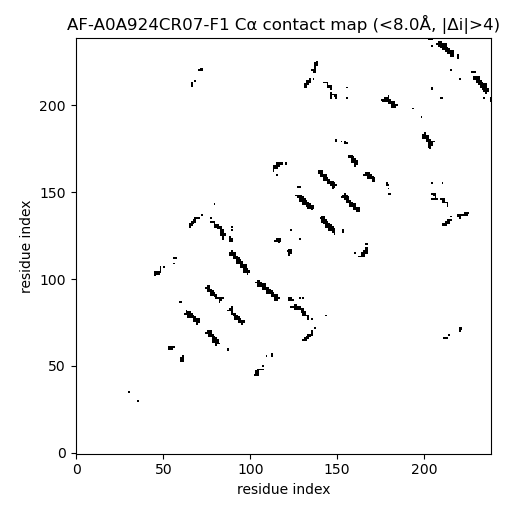1.498 1.00 96.50 84 ARG A C 1
ATOM 638 O O . ARG A 1 84 ? 3.975 -6.668 -12.486 1.00 96.50 84 ARG A O 1
ATOM 645 N N . SER A 1 85 ? 1.988 -6.901 -11.527 1.00 97.19 85 SER A N 1
ATOM 646 C CA . SER A 1 85 ? 1.138 -6.851 -12.713 1.00 97.19 85 SER A CA 1
ATOM 647 C C . SER A 1 85 ? 1.215 -8.104 -13.593 1.00 97.19 85 SER A C 1
ATOM 649 O O . SER A 1 85 ? 0.945 -8.027 -14.791 1.00 97.19 85 SER A O 1
ATOM 651 N N . ASP A 1 86 ? 1.588 -9.255 -13.024 1.00 96.62 86 ASP A N 1
ATOM 652 C CA . ASP A 1 86 ? 1.741 -10.506 -13.775 1.00 96.62 86 ASP A CA 1
ATOM 653 C C . ASP A 1 86 ? 0.412 -11.255 -13.913 1.00 96.62 86 ASP A C 1
ATOM 655 O O . ASP A 1 86 ? 0.122 -11.823 -14.967 1.00 96.62 86 ASP A O 1
ATOM 659 N N . LYS A 1 87 ? -0.410 -11.263 -12.857 1.00 96.75 87 LYS A N 1
ATOM 660 C CA . LYS A 1 87 ? -1.696 -11.984 -12.835 1.00 96.75 87 LYS A CA 1
ATOM 661 C C . LYS A 1 87 ? -2.884 -11.058 -13.073 1.00 96.75 87 LYS A C 1
ATOM 663 O O . LYS A 1 87 ? -3.866 -11.465 -13.690 1.00 96.75 87 LYS A O 1
ATOM 668 N N . ALA A 1 88 ? -2.814 -9.831 -12.577 1.00 97.50 88 ALA A N 1
ATOM 669 C CA . ALA A 1 88 ? -3.782 -8.766 -12.800 1.00 97.50 88 ALA A CA 1
ATOM 670 C C . ALA A 1 88 ? -3.082 -7.406 -12.650 1.00 97.50 88 ALA A C 1
ATOM 672 O O . ALA A 1 88 ? -2.020 -7.350 -12.042 1.00 97.50 88 ALA A O 1
ATOM 673 N N . PRO A 1 89 ? -3.650 -6.293 -13.152 1.00 98.38 89 PRO A N 1
ATOM 674 C CA . PRO A 1 89 ? -3.046 -4.973 -12.975 1.00 98.38 89 PRO A CA 1
ATOM 675 C C . PRO A 1 89 ? -2.664 -4.689 -11.514 1.00 98.38 89 PRO A C 1
ATOM 677 O O . PRO A 1 89 ? -3.422 -5.047 -10.604 1.00 98.38 89 PRO A O 1
ATOM 680 N N . ALA A 1 90 ? -1.524 -4.032 -11.281 1.00 98.50 90 ALA A N 1
ATOM 681 C CA . ALA A 1 90 ? -1.134 -3.603 -9.938 1.00 98.50 90 ALA A CA 1
ATOM 682 C C . ALA A 1 90 ? -2.240 -2.770 -9.293 1.00 98.50 90 ALA A C 1
ATOM 684 O O . ALA A 1 90 ? -2.880 -1.938 -9.944 1.00 98.50 90 ALA A O 1
ATOM 685 N N . ARG A 1 91 ? -2.512 -3.030 -8.015 1.00 98.69 91 ARG A N 1
ATOM 686 C CA . ARG A 1 91 ? -3.759 -2.598 -7.385 1.00 98.69 91 ARG A CA 1
ATOM 687 C C . ARG A 1 91 ? -3.660 -2.552 -5.874 1.00 98.69 91 ARG A C 1
ATOM 689 O O . ARG A 1 91 ? -2.895 -3.290 -5.262 1.00 98.69 91 ARG A O 1
ATOM 696 N N . PHE A 1 92 ? -4.532 -1.747 -5.288 1.00 98.75 92 PHE A N 1
ATOM 697 C CA . PHE A 1 92 ? -4.877 -1.847 -3.880 1.00 98.75 92 PHE A CA 1
ATOM 698 C C . PHE A 1 92 ? -6.379 -2.062 -3.717 1.00 98.75 92 PHE A C 1
ATOM 700 O O . PHE A 1 92 ? -7.193 -1.714 -4.580 1.00 98.75 92 PHE A O 1
ATOM 707 N N . TYR A 1 93 ? -6.746 -2.629 -2.579 1.00 98.56 93 TYR A N 1
ATOM 708 C CA . TYR A 1 93 ? -8.120 -2.867 -2.182 1.00 98.56 93 TYR A CA 1
ATOM 709 C C . TYR A 1 93 ? -8.486 -1.997 -0.992 1.00 98.56 93 TYR A C 1
ATOM 711 O O . TYR A 1 93 ? -7.656 -1.741 -0.128 1.00 98.56 93 TYR A O 1
ATOM 719 N N . GLN A 1 94 ? -9.752 -1.602 -0.930 1.00 98.38 94 GLN A N 1
ATOM 720 C CA . GLN A 1 94 ? -10.384 -1.037 0.256 1.00 98.38 94 GLN A CA 1
ATOM 721 C C . GLN A 1 94 ? -11.349 -2.074 0.824 1.00 98.38 94 GLN A C 1
ATOM 723 O O . GLN A 1 94 ? -12.174 -2.609 0.075 1.00 98.38 94 GLN A O 1
ATOM 728 N N . PHE A 1 95 ? -11.313 -2.315 2.130 1.00 98.19 95 PHE A N 1
ATOM 729 C CA . PHE A 1 95 ? -12.228 -3.235 2.797 1.00 98.19 95 PHE A CA 1
ATOM 730 C C . PHE A 1 95 ? -12.652 -2.747 4.186 1.00 98.19 95 PHE A C 1
ATOM 732 O O . PHE A 1 95 ? -11.998 -1.910 4.805 1.00 98.19 95 PHE A O 1
ATOM 739 N N . LYS A 1 96 ? -13.772 -3.275 4.680 1.00 97.88 96 LYS A N 1
ATOM 740 C CA . LYS A 1 96 ? -14.201 -3.158 6.078 1.00 97.88 96 LYS A CA 1
ATOM 741 C C . LYS A 1 96 ? -13.942 -4.462 6.815 1.00 97.88 96 LYS A C 1
ATOM 743 O O . LYS A 1 96 ? -14.180 -5.538 6.266 1.00 97.88 96 LYS A O 1
ATOM 748 N N . LEU A 1 97 ? -13.495 -4.342 8.061 1.00 96.81 97 LEU A N 1
ATOM 749 C CA . LEU A 1 97 ? -13.390 -5.446 9.006 1.00 96.81 97 LEU A CA 1
ATOM 750 C C . LEU A 1 97 ? -14.576 -5.353 9.969 1.00 96.81 97 LEU A C 1
ATOM 752 O O . LEU A 1 97 ? -14.688 -4.391 10.725 1.00 96.81 97 LEU A O 1
ATOM 756 N N . ALA A 1 9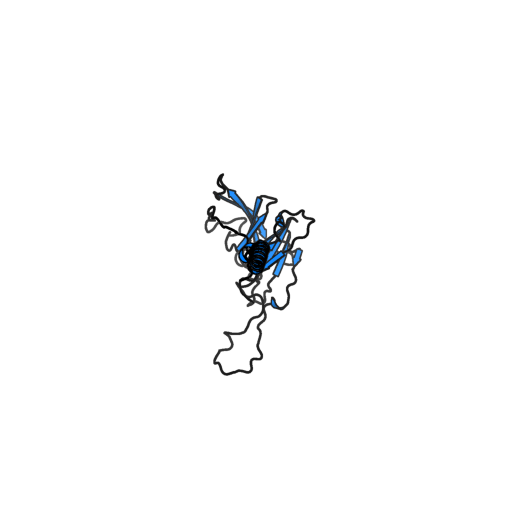8 ? -15.485 -6.322 9.920 1.00 95.88 98 ALA A N 1
ATOM 757 C CA . ALA A 1 98 ? -16.614 -6.374 10.839 1.00 95.88 98 ALA A CA 1
ATOM 758 C C . ALA A 1 98 ? -16.143 -6.890 12.201 1.00 95.88 98 ALA A C 1
ATOM 760 O O . ALA A 1 98 ? -15.513 -7.947 12.270 1.00 95.88 98 ALA A O 1
ATOM 761 N N . LEU A 1 99 ? -16.475 -6.178 13.278 1.00 95.94 99 LEU A N 1
ATOM 762 C CA . LEU A 1 99 ? -16.125 -6.554 14.648 1.00 95.94 99 LEU A CA 1
ATOM 763 C C . LEU A 1 99 ? -17.383 -6.863 15.468 1.00 95.94 99 LEU A C 1
ATOM 765 O O . LEU A 1 99 ? -18.419 -6.217 15.297 1.00 95.94 99 LEU A O 1
ATOM 769 N N . ASP A 1 100 ? -17.294 -7.834 16.376 1.00 96.06 100 ASP A N 1
ATOM 770 C CA . ASP A 1 100 ? -18.322 -8.065 17.389 1.00 96.06 100 ASP A CA 1
ATOM 771 C C . ASP A 1 100 ? -18.206 -7.077 18.570 1.00 96.06 100 ASP A C 1
ATOM 773 O O . ASP A 1 100 ? -17.360 -6.180 18.603 1.00 96.06 100 ASP A O 1
ATOM 777 N N . ARG A 1 101 ? -19.069 -7.238 19.583 1.00 95.56 101 ARG A N 1
ATOM 778 C CA . ARG A 1 101 ? -19.069 -6.376 20.783 1.00 95.56 101 ARG A CA 1
ATOM 779 C C . ARG A 1 101 ? -17.804 -6.500 21.640 1.00 95.56 101 ARG A C 1
ATOM 781 O O . ARG A 1 101 ? -17.570 -5.629 22.470 1.00 95.56 101 ARG A O 1
ATOM 788 N N . ALA A 1 102 ? -17.029 -7.568 21.469 1.00 94.69 102 ALA A N 1
ATOM 789 C CA . ALA A 1 102 ? -15.756 -7.807 22.138 1.00 94.69 102 ALA A CA 1
ATOM 790 C C . ALA A 1 102 ? -14.557 -7.451 21.235 1.00 94.69 102 ALA A C 1
ATOM 792 O O . ALA A 1 102 ? -13.437 -7.858 21.532 1.00 94.69 102 ALA A O 1
ATOM 793 N N . ALA A 1 103 ? -14.790 -6.702 20.148 1.00 93.81 103 ALA A N 1
ATOM 794 C CA . ALA A 1 103 ? -13.796 -6.312 19.149 1.00 93.81 103 ALA A CA 1
ATOM 795 C C . ALA A 1 103 ? -13.137 -7.490 18.406 1.00 93.81 103 ALA A C 1
ATOM 797 O O . ALA A 1 103 ? -12.080 -7.324 17.794 1.00 93.81 103 ALA A O 1
ATOM 798 N N . LYS A 1 104 ? -13.760 -8.674 18.408 1.00 96.44 104 LYS A N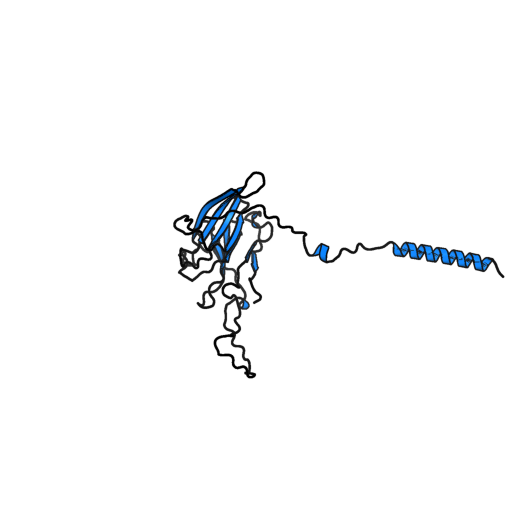 1
ATOM 799 C CA . LYS A 1 104 ? -13.274 -9.815 17.631 1.00 96.44 104 LYS A CA 1
ATOM 800 C C . LYS A 1 104 ? -13.715 -9.678 16.180 1.00 96.44 104 LYS A C 1
ATOM 802 O O . LYS A 1 104 ? -14.871 -9.324 15.933 1.00 96.44 104 LYS A O 1
ATOM 807 N N . PRO A 1 105 ? -12.841 -9.973 15.210 1.00 96.56 105 PRO A N 1
ATOM 808 C CA . PRO A 1 105 ? -13.208 -9.882 13.813 1.00 96.56 105 PRO A CA 1
ATOM 809 C C . PRO A 1 105 ? -14.167 -11.020 13.433 1.00 96.56 105 PRO A C 1
ATOM 811 O O . PRO A 1 105 ? -14.003 -12.162 13.854 1.00 96.56 105 PRO A O 1
ATOM 814 N N . THR A 1 106 ? -15.194 -10.688 12.654 1.00 96.88 106 THR A N 1
ATOM 815 C CA . THR A 1 106 ? -16.306 -11.584 12.276 1.00 96.88 106 THR A CA 1
ATOM 816 C C . THR A 1 106 ? -16.506 -11.699 10.769 1.00 96.88 106 THR A C 1
ATOM 818 O O . THR A 1 106 ? -17.262 -12.554 10.312 1.00 96.88 106 THR A O 1
ATOM 821 N N . GLY A 1 107 ? -15.843 -10.845 9.990 1.00 96.62 107 GLY A N 1
ATOM 822 C CA . GLY A 1 107 ? -15.874 -10.904 8.537 1.00 96.62 107 GLY A CA 1
ATOM 823 C C . GLY A 1 107 ? -15.103 -9.763 7.888 1.00 96.62 107 GLY A C 1
ATOM 824 O O . GLY A 1 107 ? -14.839 -8.733 8.511 1.00 96.62 107 GLY A O 1
ATOM 825 N N . ILE A 1 108 ? -14.769 -9.949 6.613 1.00 97.19 108 ILE A N 1
ATOM 826 C CA . ILE A 1 108 ? -14.115 -8.951 5.764 1.00 97.19 108 ILE A CA 1
ATOM 827 C C . ILE A 1 108 ? -15.035 -8.654 4.583 1.00 97.19 108 ILE A C 1
ATOM 829 O O . ILE A 1 108 ? -15.490 -9.567 3.895 1.00 97.19 108 ILE A O 1
ATOM 833 N N . GLN A 1 109 ? -15.288 -7.374 4.326 1.00 97.44 109 GLN A N 1
ATOM 834 C CA . GLN A 1 109 ? -16.063 -6.924 3.176 1.00 97.44 109 GLN A CA 1
ATOM 835 C C . GLN A 1 109 ? -15.211 -6.026 2.286 1.00 97.44 109 GLN A C 1
ATOM 837 O O . GLN A 1 109 ? -14.929 -4.882 2.639 1.00 97.44 109 GLN A O 1
ATOM 842 N N . PHE A 1 110 ? -14.852 -6.516 1.102 1.00 98.12 110 PHE A N 1
ATOM 843 C CA . PHE A 1 110 ? -14.198 -5.704 0.080 1.00 98.12 110 PHE A CA 1
ATOM 844 C C . PHE A 1 110 ? -15.181 -4.695 -0.524 1.00 98.12 110 PHE A C 1
ATOM 846 O O . PHE A 1 110 ? -16.296 -5.039 -0.916 1.00 98.12 110 PHE A O 1
ATOM 853 N N . LEU A 1 111 ? -14.760 -3.433 -0.575 1.00 98.12 111 LEU A N 1
ATOM 854 C CA . LEU A 1 111 ? -15.572 -2.294 -1.002 1.00 98.12 111 LEU A CA 1
ATOM 855 C C . LEU A 1 111 ? -15.109 -1.737 -2.345 1.00 98.12 111 LEU A C 1
ATOM 857 O O . LEU A 1 111 ? -15.934 -1.421 -3.204 1.00 98.12 111 LEU A O 1
ATOM 861 N N . LYS A 1 112 ? -13.792 -1.605 -2.532 1.00 97.88 112 LYS A N 1
ATOM 862 C CA . LYS A 1 112 ? -13.192 -1.061 -3.755 1.00 97.88 112 LYS A CA 1
ATOM 863 C C . LYS A 1 112 ? -11.906 -1.785 -4.115 1.00 97.88 112 LYS A C 1
ATOM 865 O O . LYS A 1 112 ? -11.239 -2.359 -3.262 1.00 97.88 112 LYS A O 1
ATOM 870 N N . MET A 1 113 ? -11.591 -1.725 -5.400 1.00 98.50 113 MET A N 1
ATOM 871 C CA . MET A 1 113 ? -10.305 -2.084 -5.976 1.00 98.50 113 MET A CA 1
ATOM 872 C C . MET A 1 113 ? -9.920 -0.926 -6.889 1.00 98.50 113 MET A C 1
ATOM 874 O O . MET A 1 113 ? -10.771 -0.436 -7.640 1.00 98.50 113 MET A O 1
ATOM 878 N N . VAL A 1 114 ? -8.684 -0.457 -6.773 1.00 98.69 114 VAL A N 1
ATOM 879 C CA . VAL A 1 114 ? -8.153 0.645 -7.575 1.00 98.69 114 VAL A CA 1
ATOM 880 C C . VAL A 1 114 ? -6.851 0.186 -8.207 1.00 98.69 114 VAL A C 1
ATOM 882 O O . VAL A 1 114 ? -5.923 -0.224 -7.512 1.00 98.69 114 VAL A O 1
ATOM 885 N N . THR A 1 115 ? -6.791 0.267 -9.533 1.00 98.81 115 THR A N 1
ATOM 886 C CA . THR A 1 115 ? -5.585 -0.020 -10.311 1.00 98.81 115 THR A CA 1
ATOM 887 C C . THR A 1 115 ? -4.591 1.127 -10.183 1.00 98.81 115 THR A C 1
ATOM 889 O O . THR A 1 115 ? -4.934 2.271 -10.480 1.00 98.81 115 THR A O 1
ATOM 892 N N . LEU A 1 116 ? -3.359 0.816 -9.792 1.00 98.75 116 LEU A N 1
ATOM 893 C CA . LEU A 1 116 ? -2.229 1.737 -9.811 1.00 98.75 116 LEU A CA 1
ATOM 894 C C . LEU A 1 116 ? -1.762 1.951 -11.254 1.00 98.75 116 LEU A C 1
ATOM 896 O O . LEU A 1 116 ? -1.668 1.005 -12.040 1.00 98.75 116 LEU A O 1
ATOM 900 N N . LYS A 1 117 ? -1.470 3.203 -11.603 1.00 98.56 117 LYS A N 1
ATOM 901 C CA . LYS A 1 117 ? -1.097 3.605 -12.961 1.00 98.56 117 LYS A CA 1
ATOM 902 C C . LYS A 1 117 ? 0.313 4.173 -13.010 1.00 98.56 117 LYS A C 1
ATOM 904 O O . LYS A 1 117 ? 0.767 4.821 -12.071 1.00 98.56 117 LYS A O 1
ATOM 909 N N . ASN A 1 118 ? 0.983 3.964 -14.131 1.00 96.94 118 ASN A N 1
ATOM 910 C CA . ASN A 1 118 ? 2.263 4.584 -14.435 1.00 96.94 118 ASN A CA 1
ATOM 911 C C . ASN A 1 118 ? 2.095 6.074 -14.794 1.00 96.94 118 ASN A C 1
ATOM 913 O O . ASN A 1 118 ? 0.985 6.617 -14.823 1.00 96.94 118 ASN A O 1
ATOM 917 N N . ASP A 1 119 ? 3.210 6.741 -15.090 1.00 95.44 119 ASP A N 1
ATOM 918 C CA . ASP A 1 119 ? 3.241 8.177 -15.401 1.00 95.44 119 ASP A CA 1
ATOM 919 C C . ASP A 1 119 ? 2.536 8.532 -16.724 1.00 95.44 119 ASP A C 1
ATOM 921 O O . ASP A 1 119 ? 2.187 9.689 -16.955 1.00 95.44 119 ASP A O 1
ATOM 925 N N . GLN A 1 120 ? 2.257 7.539 -17.573 1.00 96.69 120 GLN A N 1
ATOM 926 C CA . GLN A 1 120 ? 1.457 7.682 -18.791 1.00 96.69 120 GLN A CA 1
ATOM 927 C C . GLN A 1 120 ? -0.053 7.548 -18.521 1.00 96.69 120 GLN A C 1
ATOM 929 O O . GLN A 1 120 ? -0.859 7.771 -19.419 1.00 96.69 120 GLN A O 1
ATOM 934 N N . GLY A 1 121 ? -0.461 7.229 -17.287 1.00 96.50 121 GLY A N 1
ATOM 935 C CA . GLY A 1 121 ? -1.863 7.025 -16.910 1.00 96.50 121 GLY A CA 1
ATOM 936 C C . GLY A 1 121 ? -2.417 5.640 -17.263 1.00 96.50 121 GLY A C 1
ATOM 937 O O . GLY A 1 121 ? -3.624 5.406 -17.090 1.00 96.50 121 GLY A O 1
ATOM 938 N N . GLU A 1 122 ? -1.542 4.735 -17.695 1.00 98.06 122 GLU A N 1
ATOM 939 C CA . GLU A 1 122 ? -1.840 3.347 -18.038 1.00 98.06 122 GLU A CA 1
ATOM 940 C C . GLU A 1 122 ? -1.528 2.412 -16.863 1.00 98.06 122 GLU A C 1
ATOM 942 O O . GLU A 1 122 ? -0.710 2.757 -16.006 1.00 98.06 122 GLU A O 1
ATOM 947 N N . PRO A 1 123 ? -2.151 1.226 -16.781 1.00 98.25 123 PRO A N 1
ATOM 948 C CA . PRO A 1 123 ? -1.711 0.193 -15.848 1.00 98.25 123 PRO A CA 1
ATOM 949 C C . PRO A 1 123 ? -0.217 -0.123 -16.011 1.00 98.25 123 PRO A C 1
ATOM 951 O O . PRO A 1 123 ? 0.326 -0.057 -17.116 1.00 98.25 123 PRO A O 1
ATOM 954 N N . PHE A 1 124 ? 0.446 -0.491 -14.914 1.00 97.94 124 PHE A N 1
ATOM 955 C CA . PHE A 1 124 ? 1.818 -0.994 -14.983 1.00 97.94 124 PHE A CA 1
ATOM 956 C C . PHE A 1 124 ? 1.896 -2.238 -15.878 1.00 97.94 124 PHE A C 1
ATOM 958 O O . PHE A 1 124 ? 0.995 -3.079 -15.887 1.00 97.94 124 PHE A O 1
ATOM 965 N N . ALA A 1 125 ? 2.982 -2.347 -16.644 1.00 97.25 125 ALA A N 1
ATOM 966 C CA . ALA A 1 125 ? 3.250 -3.539 -17.434 1.00 97.25 125 ALA A CA 1
ATOM 967 C C . ALA A 1 125 ? 3.702 -4.691 -16.524 1.00 97.25 125 ALA A C 1
ATOM 969 O O . ALA A 1 125 ? 4.242 -4.462 -15.438 1.00 97.25 125 ALA A O 1
ATOM 970 N N . SER A 1 126 ? 3.529 -5.926 -16.990 1.00 97.19 126 SER A N 1
ATOM 971 C CA . SER A 1 126 ? 3.939 -7.123 -16.248 1.00 97.19 126 SER A CA 1
ATOM 972 C C . SER A 1 126 ? 5.420 -7.067 -15.840 1.00 97.19 126 SER A C 1
ATOM 974 O O . SER A 1 126 ? 6.337 -6.859 -16.647 1.00 97.19 126 SER A O 1
ATOM 976 N N . GLY A 1 127 ? 5.640 -7.218 -14.540 1.00 94.94 127 GLY A N 1
ATOM 977 C CA . GLY A 1 127 ? 6.926 -7.204 -13.870 1.00 94.94 127 GLY A CA 1
ATOM 978 C C . GLY A 1 127 ? 7.608 -5.842 -13.745 1.00 94.94 127 GLY A C 1
ATOM 979 O O . GLY A 1 127 ? 8.826 -5.816 -13.596 1.00 94.94 127 GLY A O 1
ATOM 980 N N . THR A 1 128 ? 6.873 -4.731 -13.870 1.00 95.25 128 THR A N 1
ATOM 981 C CA . THR A 1 128 ? 7.431 -3.358 -13.786 1.00 95.25 128 THR A CA 1
ATOM 982 C C . THR A 1 128 ? 7.106 -2.622 -12.483 1.00 95.25 128 THR A C 1
ATOM 984 O O . THR A 1 128 ? 7.363 -1.428 -12.357 1.00 95.25 128 THR A O 1
ATOM 987 N N . ILE A 1 129 ? 6.534 -3.333 -11.520 1.00 95.81 129 ILE A N 1
ATOM 988 C CA . ILE A 1 129 ? 6.183 -2.861 -10.182 1.00 95.81 129 ILE A CA 1
ATOM 989 C C . ILE A 1 129 ? 6.242 -4.057 -9.238 1.00 95.81 129 ILE A C 1
ATOM 991 O O . ILE A 1 129 ? 6.002 -5.173 -9.679 1.00 95.81 129 ILE A O 1
ATOM 995 N N . ASP A 1 130 ? 6.559 -3.813 -7.978 1.00 95.88 130 ASP A N 1
ATOM 996 C CA . ASP A 1 130 ? 6.604 -4.796 -6.889 1.00 95.88 130 ASP A CA 1
ATOM 997 C C . ASP A 1 130 ? 6.194 -4.071 -5.612 1.00 95.88 130 ASP A C 1
ATOM 999 O O . ASP A 1 130 ? 7.018 -3.362 -5.039 1.00 95.88 130 ASP A O 1
ATOM 1003 N N . ALA A 1 131 ? 4.889 -3.990 -5.347 1.00 97.19 131 ALA A N 1
ATOM 1004 C CA . ALA A 1 131 ? 4.331 -3.027 -4.402 1.00 97.19 131 ALA A CA 1
ATOM 1005 C C . ALA A 1 131 ? 4.177 -3.635 -3.007 1.00 97.19 131 ALA A C 1
ATOM 1007 O O . ALA A 1 131 ? 3.389 -4.558 -2.828 1.00 97.19 131 ALA A O 1
ATOM 1008 N N . GLU A 1 132 ? 4.835 -3.025 -2.023 1.00 96.31 132 GLU A N 1
ATOM 1009 C CA . GLU A 1 132 ? 4.936 -3.591 -0.676 1.00 96.31 132 GLU A CA 1
ATOM 1010 C C . GLU A 1 132 ? 4.221 -2.734 0.361 1.00 96.31 132 GLU A C 1
ATOM 1012 O O . GLU A 1 132 ? 3.228 -3.138 0.956 1.00 96.31 132 GLU A O 1
ATOM 1017 N N . GLY A 1 133 ? 4.643 -1.486 0.546 1.00 96.56 133 GLY A N 1
ATOM 1018 C CA . GLY A 1 133 ? 4.058 -0.601 1.546 1.00 96.56 133 GLY A CA 1
ATOM 1019 C C . GLY A 1 133 ? 2.873 0.202 1.016 1.00 96.56 133 GLY A C 1
ATOM 1020 O O . GLY A 1 133 ? 2.832 0.610 -0.144 1.00 96.56 133 GLY A O 1
ATOM 1021 N N . ILE A 1 134 ? 1.920 0.513 1.899 1.00 97.94 134 ILE A N 1
ATOM 1022 C CA . ILE A 1 134 ? 0.780 1.393 1.613 1.00 97.94 134 ILE A CA 1
ATOM 1023 C C . ILE A 1 134 ? 0.479 2.294 2.814 1.00 97.94 134 ILE A C 1
ATOM 1025 O O . ILE A 1 134 ? 0.424 1.830 3.950 1.00 97.94 134 ILE A O 1
ATOM 1029 N N . ALA A 1 135 ? 0.242 3.585 2.577 1.00 96.50 135 ALA A N 1
ATOM 1030 C CA . ALA A 1 135 ? -0.133 4.536 3.621 1.00 96.50 135 ALA A CA 1
ATOM 1031 C C . ALA A 1 135 ? -1.190 5.532 3.125 1.00 96.50 135 ALA A C 1
ATOM 1033 O O . ALA A 1 135 ? -0.958 6.298 2.188 1.00 96.50 135 ALA A O 1
ATOM 1034 N N . ILE A 1 136 ? -2.359 5.531 3.770 1.00 94.69 136 ILE A N 1
ATOM 1035 C CA . ILE A 1 136 ? -3.475 6.414 3.424 1.00 94.69 136 ILE A CA 1
ATOM 1036 C C . ILE A 1 136 ? -3.274 7.803 4.032 1.00 94.69 136 ILE A C 1
ATOM 1038 O O . ILE A 1 136 ? -2.890 7.932 5.197 1.00 94.69 136 ILE A O 1
ATOM 1042 N N . THR A 1 137 ? -3.545 8.850 3.259 1.00 92.12 137 THR A N 1
ATOM 1043 C CA . THR A 1 137 ? -3.423 10.237 3.721 1.00 92.12 137 THR A CA 1
ATOM 1044 C C . THR A 1 137 ? -4.798 10.826 4.058 1.00 92.12 137 THR A C 1
ATOM 1046 O O . THR A 1 137 ? -5.807 10.432 3.462 1.00 92.12 137 THR A O 1
ATOM 1049 N N . PRO A 1 138 ? -4.882 11.816 4.968 1.00 84.44 138 PRO A N 1
ATOM 1050 C CA . PRO A 1 138 ? -6.140 12.525 5.217 1.00 84.44 138 PRO A CA 1
ATOM 1051 C C . PRO A 1 138 ? -6.589 13.385 4.018 1.00 84.44 138 PRO A C 1
ATOM 1053 O O . PRO A 1 138 ? -7.738 13.815 3.969 1.00 84.44 138 PRO A O 1
ATOM 1056 N N . GLN A 1 139 ? -5.717 13.632 3.032 1.00 86.62 139 GLN A N 1
ATOM 1057 C CA . GLN A 1 139 ? -6.017 14.406 1.822 1.00 86.62 139 GLN A CA 1
ATOM 1058 C C . GLN A 1 139 ? -6.778 13.606 0.753 1.00 86.62 139 GLN A C 1
ATOM 1060 O O . GLN A 1 139 ? -7.128 14.162 -0.287 1.00 86.62 139 GLN A O 1
ATOM 1065 N N . GLY A 1 140 ? -7.049 12.317 0.983 1.00 88.44 140 GLY A N 1
ATOM 1066 C CA . GLY A 1 140 ? -7.671 11.457 -0.024 1.00 88.44 140 GLY A CA 1
ATOM 1067 C C . GLY A 1 140 ? -6.688 11.021 -1.113 1.00 88.44 140 GLY A C 1
ATOM 1068 O O . GLY A 1 140 ? -7.079 10.844 -2.266 1.00 88.44 140 GLY A O 1
ATOM 1069 N N . THR A 1 141 ? -5.421 10.849 -0.743 1.00 95.25 141 THR A N 1
ATOM 1070 C CA . THR A 1 141 ? -4.366 10.237 -1.560 1.00 95.25 141 THR A CA 1
ATOM 1071 C C . THR A 1 141 ? -3.805 9.017 -0.834 1.00 95.25 141 THR A C 1
ATOM 1073 O O . THR A 1 141 ? -4.116 8.769 0.334 1.00 95.25 141 THR A O 1
ATOM 1076 N N . VAL A 1 142 ? -2.986 8.231 -1.524 1.00 97.00 142 VAL A N 1
ATOM 1077 C CA . VAL A 1 142 ? -2.325 7.061 -0.947 1.00 97.00 142 VAL A CA 1
ATOM 1078 C C . VAL A 1 142 ? -0.870 7.016 -1.382 1.00 97.00 142 VAL A C 1
ATOM 1080 O O . VAL A 1 142 ? -0.568 7.161 -2.563 1.00 97.00 142 VAL A O 1
ATOM 1083 N N . TRP A 1 143 ? 0.034 6.819 -0.431 1.00 97.88 143 TRP A N 1
ATOM 1084 C CA . TRP A 1 143 ? 1.417 6.479 -0.730 1.00 97.88 143 TRP A CA 1
ATOM 1085 C C . TRP A 1 143 ? 1.548 4.974 -0.896 1.00 97.88 143 TRP A C 1
ATOM 1087 O O . TRP A 1 143 ? 0.981 4.221 -0.106 1.00 97.88 143 TRP A O 1
ATOM 1097 N N . VAL A 1 144 ? 2.309 4.554 -1.900 1.00 98.38 144 VAL A N 1
ATOM 1098 C CA . VAL A 1 144 ? 2.708 3.164 -2.116 1.00 98.38 144 VAL A CA 1
ATOM 1099 C C . VAL A 1 144 ? 4.217 3.122 -2.315 1.00 98.38 144 VAL A C 1
ATOM 1101 O O . VAL A 1 144 ? 4.773 3.962 -3.034 1.00 98.38 144 VAL A O 1
ATOM 1104 N N . SER A 1 145 ? 4.878 2.164 -1.676 1.00 96.94 145 SER A N 1
ATOM 1105 C CA . SER A 1 145 ? 6.274 1.846 -1.947 1.00 96.94 145 SER A CA 1
ATOM 1106 C C . SER A 1 145 ? 6.368 0.631 -2.851 1.00 96.94 145 SER A C 1
ATOM 1108 O O . SER A 1 145 ? 5.533 -0.268 -2.801 1.00 96.94 145 SER A O 1
ATOM 1110 N N . SER A 1 146 ? 7.383 0.634 -3.703 1.00 95.19 146 SER A N 1
ATOM 1111 C CA . SER A 1 146 ? 7.732 -0.505 -4.525 1.00 95.19 146 SER A CA 1
ATOM 1112 C C . SER A 1 146 ? 9.228 -0.747 -4.502 1.00 95.19 146 SER A C 1
ATOM 1114 O O . SER A 1 146 ? 10.007 0.205 -4.586 1.00 95.19 146 SER A O 1
ATOM 1116 N N . GLU A 1 147 ? 9.622 -2.012 -4.429 1.00 90.69 147 GLU A N 1
ATOM 1117 C CA . GLU A 1 147 ? 11.026 -2.429 -4.489 1.00 90.69 147 GLU A CA 1
ATOM 1118 C C . GLU A 1 147 ? 11.568 -2.458 -5.918 1.00 90.69 147 GLU A C 1
ATOM 1120 O O . GLU A 1 147 ? 12.775 -2.385 -6.144 1.00 90.69 147 GLU A O 1
ATOM 1125 N N . GLY A 1 148 ? 10.665 -2.507 -6.896 1.00 90.19 148 GLY A N 1
ATOM 1126 C CA . GLY A 1 148 ? 11.023 -2.693 -8.288 1.00 90.19 148 GLY A CA 1
ATOM 1127 C C . GLY A 1 148 ? 11.541 -4.108 -8.539 1.00 90.19 148 GLY A C 1
ATOM 1128 O O . GLY A 1 148 ? 10.933 -5.096 -8.150 1.00 90.19 148 GLY A O 1
ATOM 1129 N N . ASN A 1 149 ? 12.625 -4.217 -9.294 1.00 88.62 149 ASN A N 1
ATOM 1130 C CA . ASN A 1 149 ? 13.281 -5.480 -9.597 1.00 88.62 149 ASN A CA 1
ATOM 1131 C C . ASN A 1 149 ? 14.707 -5.178 -10.055 1.00 88.62 149 ASN A C 1
ATOM 1133 O O . ASN A 1 149 ? 14.935 -4.823 -11.218 1.00 88.62 149 ASN A O 1
ATOM 1137 N N . ALA A 1 150 ? 15.673 -5.343 -9.156 1.00 84.25 150 ALA A N 1
ATOM 1138 C CA . ALA A 1 150 ? 17.066 -4.992 -9.414 1.00 84.25 150 ALA A CA 1
ATOM 1139 C C . ALA A 1 150 ? 17.649 -5.808 -10.579 1.00 84.25 150 ALA A C 1
ATOM 1141 O O . ALA A 1 150 ? 18.417 -5.300 -11.392 1.00 84.25 150 ALA A O 1
ATOM 1142 N N . LYS A 1 151 ? 17.236 -7.075 -10.719 1.00 83.69 151 LYS A N 1
ATOM 1143 C CA . LYS A 1 151 ? 17.696 -7.970 -11.799 1.00 83.69 151 LYS A CA 1
ATOM 1144 C C . LYS A 1 151 ? 17.190 -7.562 -13.184 1.00 83.69 151 LYS A C 1
ATOM 1146 O O . LYS A 1 151 ? 17.749 -8.010 -14.183 1.00 83.69 151 LYS A O 1
ATOM 1151 N N . ARG A 1 152 ? 16.119 -6.771 -13.250 1.00 85.31 152 ARG A N 1
ATOM 1152 C CA . ARG A 1 152 ? 15.480 -6.298 -14.486 1.00 85.31 152 ARG A CA 1
ATOM 1153 C C . ARG A 1 152 ? 15.628 -4.793 -14.691 1.00 85.31 152 ARG A C 1
ATOM 1155 O O . ARG A 1 152 ? 14.954 -4.260 -15.567 1.00 85.31 152 ARG A O 1
ATOM 1162 N N . ASP A 1 153 ? 16.474 -4.137 -13.897 1.00 85.06 153 ASP A N 1
ATOM 1163 C CA . ASP A 1 153 ? 16.668 -2.684 -13.932 1.00 85.06 153 ASP A CA 1
ATOM 1164 C C . ASP A 1 153 ? 15.352 -1.904 -13.729 1.00 85.06 153 ASP A C 1
ATOM 1166 O O . ASP A 1 153 ? 15.110 -0.843 -14.302 1.00 85.06 153 ASP A O 1
ATOM 1170 N N . ILE A 1 154 ? 14.445 -2.463 -12.920 1.00 88.38 154 ILE A N 1
ATOM 1171 C CA . ILE A 1 154 ? 13.222 -1.782 -12.500 1.00 88.38 154 ILE A CA 1
ATOM 1172 C C . ILE A 1 154 ? 13.525 -1.101 -11.174 1.00 88.38 154 ILE A C 1
ATOM 1174 O O . ILE A 1 154 ? 13.778 -1.755 -10.164 1.00 88.38 154 ILE A O 1
ATOM 1178 N N . HIS A 1 155 ? 13.510 0.225 -11.191 1.00 89.06 155 HIS A N 1
ATOM 1179 C CA . HIS A 1 155 ? 13.871 1.023 -10.031 1.00 89.06 155 HIS A CA 1
ATOM 1180 C C . HIS A 1 155 ? 12.796 0.961 -8.937 1.00 89.06 155 HIS A C 1
ATOM 1182 O O . HIS A 1 155 ? 11.601 0.990 -9.256 1.00 89.06 155 HIS A O 1
ATOM 1188 N N . PRO A 1 156 ? 13.198 0.985 -7.653 1.00 92.12 156 PRO A N 1
ATOM 1189 C CA . PRO A 1 156 ? 12.260 1.146 -6.556 1.00 92.12 156 PRO A CA 1
ATOM 1190 C C . PRO A 1 156 ? 11.623 2.539 -6.596 1.00 92.12 156 PRO A C 1
ATOM 1192 O O . PRO A 1 156 ? 12.155 3.488 -7.188 1.00 92.12 156 PRO A O 1
ATOM 1195 N N . PHE A 1 157 ? 10.496 2.708 -5.918 1.00 93.94 157 PHE A N 1
ATOM 1196 C CA . PHE A 1 157 ? 9.903 4.023 -5.713 1.00 93.94 157 PHE A CA 1
ATOM 1197 C C . PHE A 1 157 ? 9.135 4.112 -4.402 1.00 93.94 157 PHE A C 1
ATOM 1199 O O . PHE A 1 157 ? 8.654 3.123 -3.865 1.00 93.94 157 PHE A O 1
ATOM 1206 N N . VAL A 1 158 ? 8.934 5.345 -3.941 1.00 96.00 158 VAL A N 1
ATOM 1207 C CA . VAL A 1 158 ? 7.867 5.691 -3.000 1.00 96.00 158 VAL A CA 1
ATOM 1208 C C . VAL A 1 158 ? 7.041 6.785 -3.664 1.00 96.00 158 VAL A C 1
ATOM 1210 O O . VAL A 1 158 ? 7.545 7.882 -3.926 1.00 96.00 158 VAL A O 1
ATOM 1213 N N . ARG A 1 159 ? 5.796 6.462 -4.015 1.00 97.31 159 ARG A N 1
ATOM 1214 C CA . ARG A 1 159 ? 4.961 7.264 -4.917 1.00 97.31 159 ARG A CA 1
ATOM 1215 C C . ARG A 1 159 ? 3.592 7.519 -4.312 1.00 97.31 159 ARG A C 1
ATOM 1217 O O . ARG A 1 159 ? 2.988 6.628 -3.725 1.00 97.31 159 ARG A O 1
ATOM 1224 N N . GLU A 1 160 ? 3.105 8.743 -4.463 1.00 97.88 160 GLU A N 1
ATOM 1225 C CA . GLU A 1 160 ? 1.748 9.124 -4.088 1.00 97.88 160 GLU A CA 1
ATOM 1226 C C . GLU A 1 160 ? 0.823 8.957 -5.286 1.00 97.88 160 GLU A C 1
ATOM 1228 O O . GLU A 1 160 ? 1.153 9.372 -6.399 1.00 97.88 160 GLU A O 1
ATOM 1233 N N . PHE A 1 161 ? -0.356 8.405 -5.037 1.00 98.50 161 PHE A N 1
ATOM 1234 C CA . PHE A 1 161 ? -1.401 8.190 -6.019 1.00 98.50 161 PHE A CA 1
ATOM 1235 C C . PHE A 1 161 ? -2.702 8.842 -5.565 1.00 98.50 161 PHE A C 1
ATOM 1237 O O . PHE A 1 161 ? -3.020 8.917 -4.374 1.00 98.50 161 PHE A O 1
ATOM 1244 N N . ASP A 1 162 ? -3.490 9.283 -6.538 1.00 97.75 162 ASP A N 1
ATOM 1245 C CA . ASP A 1 162 ? -4.875 9.662 -6.306 1.00 97.75 162 ASP A CA 1
ATOM 1246 C C . ASP A 1 162 ? -5.679 8.425 -5.883 1.00 97.75 162 ASP A C 1
ATOM 1248 O O . ASP A 1 162 ? -5.704 7.407 -6.580 1.00 97.75 162 ASP A O 1
ATOM 1252 N N . LEU A 1 163 ? -6.367 8.522 -4.746 1.00 96.69 163 LEU A N 1
ATOM 1253 C CA . LEU A 1 163 ? -7.040 7.385 -4.116 1.00 96.69 163 LEU A CA 1
ATOM 1254 C C . LEU A 1 163 ? -8.181 6.802 -4.961 1.00 96.69 163 LEU A C 1
ATOM 1256 O O . LEU A 1 163 ? -8.566 5.652 -4.775 1.00 96.69 163 LEU A O 1
ATOM 1260 N N . LYS A 1 164 ? -8.772 7.593 -5.862 1.00 96.62 164 LYS A N 1
ATOM 1261 C CA . LYS A 1 164 ? -9.946 7.181 -6.645 1.00 96.62 164 LYS A CA 1
ATOM 1262 C C . LYS A 1 164 ? -9.559 6.639 -8.011 1.00 96.62 164 LYS A C 1
ATOM 1264 O O . LYS A 1 164 ? -10.196 5.716 -8.509 1.00 96.62 164 LYS A O 1
ATOM 1269 N N . THR A 1 165 ? -8.565 7.252 -8.636 1.00 97.81 165 THR A N 1
ATOM 1270 C CA . THR A 1 165 ? -8.193 7.004 -10.030 1.00 97.81 165 THR A CA 1
ATOM 1271 C C . THR A 1 165 ? -6.926 6.174 -10.171 1.00 97.81 165 THR A C 1
ATOM 1273 O O . THR A 1 165 ? -6.673 5.674 -11.267 1.00 97.81 165 THR A O 1
ATOM 1276 N N . GLY A 1 166 ? -6.127 6.063 -9.103 1.00 98.38 166 GLY A N 1
ATOM 1277 C CA . GLY A 1 166 ? -4.833 5.385 -9.104 1.00 98.38 166 GLY A CA 1
ATOM 1278 C C . GLY A 1 166 ? -3.785 6.068 -9.979 1.00 98.38 166 GLY A C 1
ATOM 1279 O O . GLY A 1 166 ? -2.769 5.460 -10.305 1.00 98.38 166 GLY A O 1
ATOM 1280 N N . LYS A 1 167 ? -4.026 7.319 -10.395 1.00 98.31 167 LYS A N 1
ATOM 1281 C CA . LYS A 1 167 ? -3.052 8.114 -11.147 1.00 98.31 167 LYS A CA 1
ATOM 1282 C C . LYS A 1 167 ? -1.923 8.574 -10.225 1.00 98.31 167 LYS A C 1
ATOM 1284 O O . LYS A 1 167 ? -2.217 8.992 -9.103 1.00 98.31 167 LYS A O 1
ATOM 1289 N N . PRO A 1 168 ? -0.664 8.546 -10.684 1.00 98.00 168 PRO A N 1
ATOM 1290 C CA . PRO A 1 168 ? 0.448 9.034 -9.889 1.00 98.00 168 PRO A CA 1
ATOM 1291 C C . PRO A 1 168 ? 0.379 10.559 -9.752 1.00 98.00 168 PRO A C 1
ATOM 1293 O O . PRO A 1 168 ? 0.004 11.266 -10.688 1.00 98.00 168 PRO A O 1
ATOM 1296 N N . LEU A 1 169 ? 0.734 11.058 -8.570 1.00 97.38 169 LEU A N 1
ATOM 1297 C CA . LEU A 1 169 ? 0.745 12.480 -8.229 1.00 97.38 169 LEU A CA 1
ATOM 1298 C C . LEU A 1 169 ? 2.171 13.003 -8.058 1.00 97.38 169 LEU A C 1
ATOM 1300 O O . LEU A 1 169 ? 2.511 14.052 -8.602 1.00 97.38 169 LEU A O 1
ATOM 1304 N N . ARG A 1 170 ? 3.014 12.284 -7.307 1.00 94.69 170 ARG A N 1
ATOM 1305 C CA . ARG A 1 170 ? 4.430 12.629 -7.105 1.00 94.69 170 ARG A CA 1
ATOM 1306 C C . ARG A 1 170 ? 5.244 11.442 -6.606 1.00 94.69 170 ARG A C 1
ATOM 1308 O O . ARG A 1 170 ? 4.708 10.533 -5.981 1.00 94.69 170 ARG A O 1
ATOM 1315 N N . ASN A 1 171 ? 6.551 11.509 -6.835 1.00 93.81 171 ASN A N 1
ATOM 1316 C CA . ASN A 1 171 ? 7.544 10.579 -6.305 1.00 93.81 171 ASN A CA 1
ATOM 1317 C C . ASN A 1 171 ? 8.372 11.243 -5.211 1.00 93.81 171 ASN A C 1
ATOM 1319 O O . ASN A 1 171 ? 8.654 12.441 -5.281 1.00 93.81 171 ASN A O 1
ATOM 1323 N N . ILE A 1 172 ? 8.816 10.451 -4.241 1.00 91.69 172 ILE A N 1
ATOM 1324 C CA . ILE A 1 172 ? 9.900 10.851 -3.350 1.00 91.69 172 ILE A CA 1
ATOM 1325 C C . ILE A 1 172 ? 11.227 10.569 -4.033 1.00 91.69 172 ILE A C 1
ATOM 1327 O O . 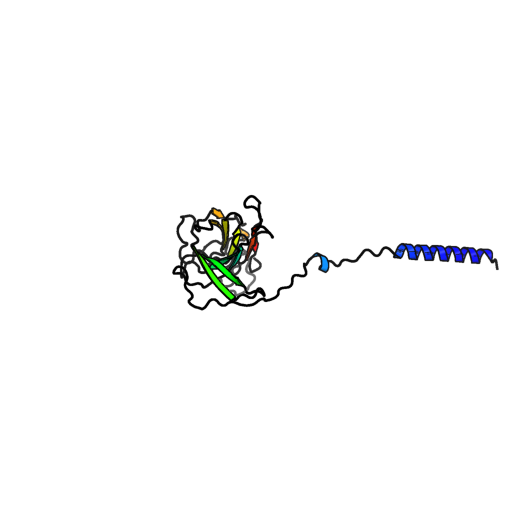ILE A 1 172 ? 11.474 9.470 -4.527 1.00 91.69 172 ILE A O 1
ATOM 1331 N N . TYR A 1 173 ? 12.090 11.578 -4.018 1.00 85.38 173 TYR A N 1
ATOM 1332 C CA . TYR A 1 173 ? 13.489 11.406 -4.364 1.00 85.38 173 TYR A CA 1
ATOM 1333 C C . TYR A 1 173 ? 14.202 10.698 -3.219 1.00 85.38 173 TYR A C 1
ATOM 1335 O O . TYR A 1 173 ? 14.195 11.182 -2.086 1.00 85.38 173 TYR A O 1
ATOM 1343 N N . TYR A 1 174 ? 14.832 9.572 -3.525 1.00 82.00 174 TYR A N 1
ATOM 1344 C CA . TYR A 1 174 ? 15.715 8.869 -2.607 1.00 82.00 174 TYR A CA 1
ATOM 1345 C C . TYR A 1 174 ? 17.178 9.050 -3.044 1.00 82.00 174 TYR A C 1
ATOM 1347 O O . TYR A 1 174 ? 17.457 9.193 -4.237 1.00 82.00 174 TYR A O 1
ATOM 1355 N N . PRO A 1 175 ? 18.128 9.087 -2.096 1.00 84.69 175 PRO A N 1
ATOM 1356 C CA . PRO A 1 175 ? 19.552 9.133 -2.412 1.00 84.69 175 PRO A CA 1
ATOM 1357 C C . PRO A 1 175 ? 20.015 7.982 -3.317 1.00 84.69 175 PRO A C 1
ATOM 1359 O O . PRO A 1 175 ? 19.496 6.872 -3.230 1.00 84.69 175 PRO A O 1
ATOM 1362 N N . ASN A 1 176 ? 21.080 8.204 -4.095 1.00 82.12 176 ASN A N 1
ATOM 1363 C CA . ASN A 1 176 ? 21.643 7.191 -5.004 1.00 82.12 176 ASN A CA 1
ATOM 1364 C C . ASN A 1 176 ? 22.060 5.879 -4.319 1.00 82.12 176 ASN A C 1
ATOM 1366 O O . ASN A 1 176 ? 22.141 4.856 -4.987 1.00 82.12 176 ASN A O 1
ATOM 1370 N N . HIS A 1 177 ? 22.308 5.876 -3.005 1.00 83.00 177 HIS A N 1
ATOM 1371 C CA . HIS A 1 177 ? 22.620 4.640 -2.284 1.00 83.00 177 HIS A CA 1
ATOM 1372 C C . HIS A 1 177 ? 21.437 3.671 -2.178 1.00 83.00 177 HIS A C 1
ATOM 1374 O O . HIS A 1 177 ? 21.670 2.521 -1.845 1.00 83.00 177 HIS A O 1
ATOM 1380 N N . TYR A 1 178 ? 20.207 4.101 -2.486 1.00 82.38 178 TYR A N 1
ATOM 1381 C CA . TYR A 1 178 ? 19.042 3.220 -2.632 1.00 82.38 178 TYR A CA 1
ATOM 1382 C C . TYR A 1 178 ? 18.845 2.718 -4.072 1.00 82.38 178 TYR A C 1
ATOM 1384 O O . TYR A 1 178 ? 18.013 1.844 -4.299 1.00 82.38 178 TYR A O 1
ATOM 1392 N N . VAL A 1 179 ? 19.583 3.249 -5.054 1.00 83.06 179 VAL A N 1
ATOM 1393 C CA . VAL A 1 179 ? 19.494 2.792 -6.448 1.00 83.06 179 VAL A CA 1
ATOM 1394 C C . VAL A 1 179 ? 20.252 1.466 -6.578 1.00 83.06 179 VAL A C 1
ATOM 1396 O O . VAL A 1 179 ? 21.435 1.444 -6.225 1.00 83.06 179 VAL A O 1
ATOM 1399 N N . PRO A 1 180 ? 19.619 0.392 -7.091 1.00 79.44 180 PRO A N 1
ATOM 1400 C CA . PRO A 1 180 ? 20.292 -0.882 -7.305 1.00 79.44 180 PRO A CA 1
ATOM 1401 C C . PRO A 1 180 ? 21.475 -0.723 -8.270 1.00 79.44 180 PRO A C 1
ATOM 1403 O O . PRO A 1 180 ? 21.297 -0.268 -9.399 1.00 79.44 180 PRO A O 1
ATOM 1406 N N . GLN A 1 181 ? 22.685 -1.071 -7.832 1.00 75.88 181 GLN A N 1
ATOM 1407 C CA . GLN A 1 181 ? 23.894 -1.053 -8.664 1.00 75.88 181 GLN A CA 1
ATOM 1408 C C . GLN A 1 181 ? 24.812 -2.221 -8.301 1.00 75.88 181 GLN A C 1
ATOM 1410 O O . GLN A 1 181 ? 25.044 -2.496 -7.121 1.00 75.88 181 GLN A O 1
ATOM 1415 N N . ASP A 1 182 ? 25.379 -2.880 -9.314 1.00 69.75 182 ASP A N 1
ATOM 1416 C CA . ASP A 1 182 ? 26.481 -3.818 -9.101 1.00 69.75 182 ASP A CA 1
ATOM 1417 C C . ASP A 1 182 ? 27.744 -3.013 -8.755 1.00 69.75 182 ASP A C 1
ATOM 1419 O O . ASP A 1 182 ? 28.271 -2.257 -9.575 1.00 69.75 182 ASP A O 1
ATOM 1423 N N . VAL A 1 183 ? 28.245 -3.167 -7.530 1.00 63.06 183 VAL A N 1
ATOM 1424 C CA . VAL A 1 183 ? 29.494 -2.547 -7.090 1.00 63.06 183 VAL A CA 1
ATOM 1425 C C . VAL A 1 183 ? 30.627 -3.516 -7.398 1.00 63.06 183 VAL A C 1
ATOM 1427 O O . VAL A 1 183 ? 30.897 -4.460 -6.651 1.00 63.06 183 VAL A O 1
ATOM 1430 N N . THR A 1 184 ? 31.339 -3.281 -8.499 1.00 56.25 184 THR A N 1
ATOM 1431 C CA . THR A 1 184 ? 32.667 -3.873 -8.672 1.00 56.25 184 THR A CA 1
ATOM 1432 C C . THR A 1 184 ? 33.593 -3.185 -7.680 1.00 56.25 184 THR A C 1
ATOM 1434 O O . THR A 1 184 ? 34.043 -2.066 -7.919 1.00 56.25 184 THR A O 1
ATOM 1437 N N . GLN A 1 185 ? 33.863 -3.809 -6.534 1.00 49.25 185 GLN A N 1
ATOM 1438 C CA . GLN A 1 185 ? 34.987 -3.349 -5.730 1.00 49.25 185 GLN A CA 1
ATOM 1439 C C . GLN A 1 185 ? 36.260 -3.496 -6.577 1.00 49.25 185 GLN A C 1
ATOM 1441 O O . GLN A 1 185 ? 36.530 -4.581 -7.098 1.00 49.25 185 GLN A O 1
ATOM 1446 N N . ASP A 1 186 ? 37.067 -2.437 -6.656 1.00 42.72 186 ASP A N 1
ATOM 1447 C CA . ASP A 1 186 ? 38.501 -2.524 -6.950 1.00 42.72 186 ASP A CA 1
ATOM 1448 C C . ASP A 1 186 ? 39.191 -3.312 -5.816 1.00 42.72 186 ASP A C 1
ATOM 1450 O O . ASP A 1 186 ? 39.974 -2.781 -5.028 1.00 42.72 186 ASP A O 1
ATOM 1454 N N . VAL A 1 187 ? 38.867 -4.599 -5.668 1.00 45.41 187 VAL A N 1
ATOM 1455 C CA . VAL A 1 187 ? 39.633 -5.514 -4.826 1.00 45.41 187 VAL A CA 1
ATOM 1456 C C . VAL A 1 187 ? 40.789 -5.982 -5.688 1.00 45.41 187 VAL A C 1
ATOM 1458 O O . VAL A 1 187 ? 40.620 -6.778 -6.612 1.00 45.41 187 VAL A O 1
ATOM 1461 N N . THR A 1 188 ? 41.994 -5.507 -5.384 1.00 37.72 188 THR A N 1
ATOM 1462 C CA . THR A 1 188 ? 43.200 -6.241 -5.771 1.00 37.72 188 THR A CA 1
ATOM 1463 C C . THR A 1 188 ? 43.027 -7.686 -5.284 1.00 37.72 188 THR A C 1
ATOM 1465 O O . THR A 1 188 ? 42.776 -7.892 -4.095 1.00 37.72 188 THR A O 1
ATOM 1468 N N . PRO A 1 189 ? 43.088 -8.705 -6.159 1.00 39.41 189 PRO A N 1
ATOM 1469 C CA . PRO A 1 189 ? 42.652 -10.043 -5.793 1.00 39.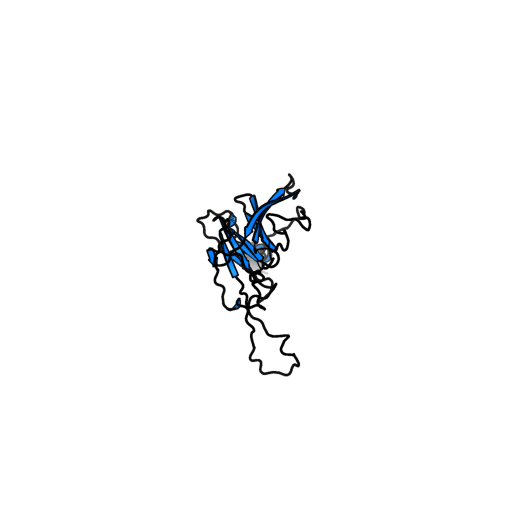41 189 PRO A CA 1
ATOM 1470 C C . PRO A 1 189 ? 43.659 -10.674 -4.829 1.00 39.41 189 PRO A C 1
ATOM 1472 O O . PRO A 1 189 ? 44.670 -11.251 -5.231 1.00 39.41 189 PRO A O 1
ATOM 1475 N N . ALA A 1 190 ? 43.366 -10.613 -3.532 1.00 42.03 190 ALA A N 1
ATOM 1476 C CA . ALA A 1 190 ? 43.899 -11.577 -2.589 1.00 42.03 190 ALA A CA 1
ATOM 1477 C C . ALA A 1 190 ? 43.159 -12.897 -2.837 1.00 42.03 190 ALA A C 1
ATOM 1479 O O . ALA A 1 190 ? 42.002 -13.050 -2.457 1.00 42.03 190 ALA A O 1
ATOM 1480 N N . LYS A 1 191 ? 43.836 -13.800 -3.557 1.00 41.62 191 LYS A N 1
ATOM 1481 C CA . LYS A 1 191 ? 43.531 -15.228 -3.760 1.00 41.62 191 LYS A CA 1
ATOM 1482 C C . LYS A 1 191 ? 42.295 -15.733 -2.996 1.00 41.62 191 LYS A C 1
ATOM 1484 O O . LYS A 1 191 ? 42.409 -16.183 -1.859 1.00 41.62 191 LYS A O 1
ATOM 1489 N N . SER A 1 192 ? 41.138 -15.741 -3.647 1.00 40.66 192 SER A N 1
ATOM 1490 C CA . SER A 1 192 ? 40.080 -16.685 -3.295 1.00 40.66 192 SER A CA 1
ATOM 1491 C C . SER A 1 192 ? 39.334 -17.097 -4.557 1.00 40.66 192 SER A C 1
ATOM 1493 O O . SER A 1 192 ? 38.956 -16.257 -5.371 1.00 40.66 192 SER A O 1
ATOM 1495 N N . ASP A 1 193 ? 39.185 -18.407 -4.729 1.00 42.16 193 ASP A N 1
ATOM 1496 C CA . ASP A 1 193 ? 38.570 -19.083 -5.871 1.00 42.16 193 ASP A CA 1
ATOM 1497 C C . ASP A 1 193 ? 37.042 -18.888 -5.911 1.00 42.16 193 ASP A C 1
ATOM 1499 O O . ASP A 1 193 ? 36.276 -19.852 -5.891 1.00 42.16 193 ASP A O 1
ATOM 1503 N N . ARG A 1 194 ? 36.558 -17.641 -5.936 1.00 46.72 194 ARG A N 1
ATOM 1504 C CA . ARG A 1 194 ? 35.128 -17.357 -6.116 1.00 46.72 194 ARG A CA 1
ATOM 1505 C C . ARG A 1 194 ? 34.848 -17.015 -7.573 1.00 46.72 194 ARG A C 1
ATOM 1507 O O . ARG A 1 194 ? 35.384 -16.055 -8.120 1.00 46.72 194 ARG A O 1
ATOM 1514 N N . LYS A 1 195 ? 34.020 -17.845 -8.212 1.00 39.00 195 LYS A N 1
ATOM 1515 C CA . LYS A 1 195 ? 33.503 -17.618 -9.566 1.00 39.00 195 LYS A CA 1
ATOM 1516 C C . LYS A 1 195 ? 32.816 -16.251 -9.629 1.00 39.00 195 LYS A C 1
ATOM 1518 O O . LYS A 1 195 ? 31.968 -15.951 -8.792 1.00 39.00 195 LYS A O 1
ATOM 1523 N N . ILE A 1 196 ? 33.141 -15.459 -10.651 1.00 44.31 196 ILE A N 1
ATOM 1524 C CA . ILE A 1 196 ? 32.386 -14.251 -11.006 1.00 44.31 196 ILE A CA 1
ATOM 1525 C C . ILE A 1 196 ? 30.939 -14.686 -11.288 1.00 44.31 196 ILE A C 1
ATOM 1527 O O . ILE A 1 196 ? 30.688 -15.403 -12.255 1.00 44.31 196 ILE A O 1
ATOM 1531 N N . GLY A 1 197 ? 30.019 -14.336 -10.386 1.00 46.72 197 GLY A N 1
ATOM 1532 C CA . GLY A 1 197 ? 28.603 -14.723 -10.432 1.00 46.72 197 GLY A CA 1
ATOM 1533 C C . GLY A 1 197 ? 27.949 -14.885 -9.054 1.00 46.72 197 GLY A C 1
ATOM 1534 O O . GLY A 1 197 ? 26.758 -14.632 -8.917 1.00 46.72 197 GLY A O 1
ATOM 1535 N N . GLU A 1 198 ? 28.723 -15.217 -8.018 1.00 41.78 198 GLU A N 1
ATOM 1536 C CA . GLU A 1 198 ? 28.269 -15.288 -6.621 1.00 41.78 198 GLU A CA 1
ATOM 1537 C C . GLU A 1 198 ? 29.184 -14.404 -5.762 1.00 41.78 198 GLU A C 1
ATOM 1539 O O . GLU A 1 198 ? 30.299 -14.795 -5.418 1.00 41.78 198 GLU A O 1
ATOM 1544 N N . GLY A 1 199 ? 28.745 -13.180 -5.453 1.00 46.00 199 GLY A N 1
ATOM 1545 C CA . GLY A 1 199 ? 29.499 -12.260 -4.589 1.00 46.00 199 GLY A CA 1
ATOM 1546 C C . GLY A 1 199 ? 29.803 -10.879 -5.167 1.00 46.00 199 GLY A C 1
ATOM 1547 O O . GLY A 1 199 ? 30.699 -10.213 -4.653 1.00 46.00 199 GLY A O 1
ATOM 1548 N N . ALA A 1 200 ? 29.084 -10.427 -6.201 1.00 53.91 200 ALA A N 1
ATOM 1549 C CA . ALA A 1 200 ? 29.035 -8.994 -6.482 1.00 53.91 200 ALA A CA 1
ATOM 1550 C C . ALA A 1 200 ? 28.367 -8.306 -5.285 1.00 53.91 200 ALA A C 1
ATOM 1552 O O . ALA A 1 200 ? 27.248 -8.664 -4.914 1.00 53.91 200 ALA A O 1
ATOM 1553 N N . LEU A 1 201 ? 29.068 -7.363 -4.658 1.00 56.97 201 LEU A N 1
ATOM 1554 C CA . LEU A 1 201 ? 28.440 -6.484 -3.682 1.00 56.97 201 LEU A CA 1
ATOM 1555 C C . LEU A 1 201 ? 27.419 -5.647 -4.441 1.00 56.97 201 LEU A C 1
ATOM 1557 O O . LEU A 1 201 ? 27.754 -5.009 -5.438 1.00 56.97 201 LEU A O 1
ATOM 1561 N N . ARG A 1 202 ? 26.167 -5.700 -4.004 1.00 67.81 202 ARG A N 1
ATOM 1562 C CA . ARG A 1 202 ? 25.093 -4.916 -4.598 1.00 67.81 202 ARG A CA 1
ATOM 1563 C C . ARG A 1 202 ? 24.758 -3.786 -3.654 1.00 67.81 202 ARG A C 1
ATOM 1565 O O . ARG A 1 202 ? 24.513 -4.023 -2.480 1.00 67.81 202 ARG A O 1
ATOM 1572 N N . GLN A 1 203 ? 24.802 -2.570 -4.175 1.00 76.38 203 GLN A N 1
ATOM 1573 C CA . GLN A 1 203 ? 24.321 -1.390 -3.476 1.00 76.38 203 GLN A CA 1
ATOM 1574 C C . GLN A 1 203 ? 22.844 -1.195 -3.806 1.00 76.38 203 GLN A C 1
ATOM 1576 O O . GLN A 1 203 ? 22.417 -1.515 -4.916 1.00 76.38 203 GLN A O 1
ATOM 1581 N N . GLY A 1 204 ? 22.095 -0.609 -2.876 1.00 81.75 204 GLY A N 1
ATOM 1582 C CA . GLY A 1 204 ? 20.719 -0.184 -3.100 1.00 81.75 204 GLY A CA 1
ATOM 1583 C C . GLY A 1 204 ? 19.685 -1.246 -2.791 1.00 81.75 204 GLY A C 1
ATOM 1584 O O . GLY A 1 204 ? 20.008 -2.338 -2.332 1.00 81.75 204 GLY A O 1
ATOM 1585 N N . ILE A 1 205 ? 18.425 -0.887 -3.032 1.00 82.00 205 ILE A N 1
ATOM 1586 C CA . ILE A 1 205 ? 17.274 -1.749 -2.765 1.00 82.00 205 ILE A CA 1
ATOM 1587 C C . ILE A 1 205 ? 17.431 -3.075 -3.519 1.00 82.00 205 ILE A C 1
ATOM 1589 O O . ILE A 1 205 ? 17.690 -3.091 -4.721 1.00 82.00 205 ILE A O 1
ATOM 1593 N N . GLN A 1 206 ? 17.304 -4.185 -2.799 1.00 81.06 206 GLN A N 1
ATOM 1594 C CA . GLN A 1 206 ? 17.345 -5.529 -3.368 1.00 81.06 206 GLN A CA 1
ATOM 1595 C C . GLN A 1 206 ? 15.944 -6.135 -3.363 1.00 81.06 206 GLN A C 1
ATOM 1597 O O . GLN A 1 206 ? 15.128 -5.774 -2.520 1.00 81.06 206 GLN A O 1
ATOM 1602 N N . ASP A 1 207 ? 15.697 -7.066 -4.289 1.00 80.94 207 ASP A N 1
ATOM 1603 C CA . ASP A 1 207 ? 14.448 -7.833 -4.330 1.00 80.94 207 ASP A CA 1
ATOM 1604 C C . ASP A 1 207 ? 14.200 -8.513 -2.961 1.00 80.94 207 ASP A C 1
ATOM 1606 O O . ASP A 1 207 ? 15.061 -9.279 -2.501 1.00 80.94 207 ASP A O 1
ATOM 1610 N N . ASN A 1 208 ? 13.019 -8.292 -2.372 1.00 80.12 208 ASN A N 1
ATOM 1611 C CA . ASN A 1 208 ? 12.551 -8.833 -1.089 1.00 80.12 208 ASN A CA 1
ATOM 1612 C C . ASN A 1 208 ? 13.467 -8.462 0.088 1.00 80.12 208 ASN A C 1
ATOM 1614 O O . ASN A 1 208 ? 13.867 -9.331 0.859 1.00 80.12 208 ASN A O 1
ATOM 1618 N N . GLN A 1 209 ? 13.944 -7.221 0.105 1.00 79.00 209 GLN A N 1
ATOM 1619 C CA . GLN A 1 209 ? 14.892 -6.676 1.092 1.00 79.00 209 GLN A CA 1
ATOM 1620 C C . GLN A 1 209 ? 14.773 -5.140 1.203 1.00 79.00 209 GLN A C 1
ATOM 1622 O O . GLN A 1 209 ? 15.578 -4.468 1.855 1.00 79.00 209 GLN A O 1
ATOM 1627 N N . GLY A 1 210 ? 13.801 -4.556 0.511 1.00 81.38 210 GLY A N 1
ATOM 1628 C CA . GLY A 1 210 ? 13.683 -3.149 0.185 1.00 81.38 210 GLY A CA 1
ATOM 1629 C C . GLY A 1 210 ? 12.557 -2.462 0.937 1.00 81.38 210 GLY A C 1
ATOM 1630 O O . GLY A 1 210 ? 12.387 -2.669 2.130 1.00 81.38 210 GLY A O 1
ATOM 1631 N N . PHE A 1 211 ? 11.836 -1.564 0.258 1.00 84.81 211 PHE A N 1
ATOM 1632 C CA . PHE A 1 211 ? 10.812 -0.691 0.843 1.00 84.81 211 PHE A CA 1
ATOM 1633 C C . PHE A 1 211 ? 9.527 -1.429 1.283 1.00 84.81 211 PHE A C 1
ATOM 1635 O O . PHE A 1 211 ? 8.425 -1.059 0.869 1.00 84.81 211 PHE A O 1
ATOM 1642 N N . GLU A 1 212 ? 9.663 -2.399 2.180 1.00 87.12 212 GLU A N 1
ATOM 1643 C CA . GLU A 1 212 ? 8.597 -3.254 2.707 1.00 87.12 212 GLU A CA 1
ATOM 1644 C C . GLU A 1 212 ? 7.574 -2.488 3.549 1.00 87.12 212 GLU A C 1
ATOM 1646 O O . GLU A 1 212 ? 6.370 -2.744 3.538 1.00 87.12 212 GLU A O 1
ATOM 1651 N N . SER A 1 213 ? 8.050 -1.503 4.313 1.00 89.69 213 SER A N 1
ATOM 1652 C CA . SER A 1 213 ? 7.207 -0.769 5.25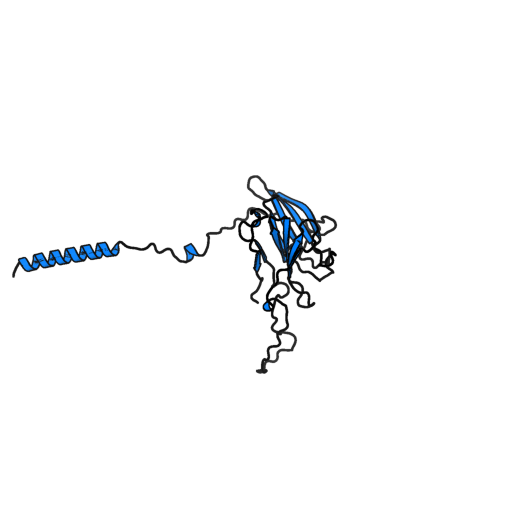3 1.00 89.69 213 SER A CA 1
ATOM 1653 C C . SER A 1 213 ? 7.003 0.677 4.829 1.00 89.69 213 SER A C 1
ATOM 1655 O O . SER A 1 213 ? 7.924 1.371 4.388 1.00 89.69 213 SER A O 1
ATOM 1657 N N . LEU A 1 214 ? 5.773 1.158 5.006 1.00 94.69 214 LEU A N 1
ATOM 1658 C CA . LEU A 1 214 ? 5.396 2.531 4.714 1.00 94.69 214 LEU A CA 1
ATOM 1659 C C . LEU A 1 214 ? 4.338 3.006 5.703 1.00 94.69 214 LEU A C 1
ATOM 1661 O O . LEU A 1 214 ? 3.294 2.380 5.865 1.00 94.69 214 LEU A O 1
ATOM 1665 N N . THR A 1 215 ? 4.593 4.124 6.375 1.00 93.94 215 THR A N 1
ATOM 1666 C CA . THR A 1 215 ? 3.640 4.698 7.326 1.00 93.94 215 THR A CA 1
ATOM 1667 C C . THR A 1 215 ? 3.775 6.209 7.421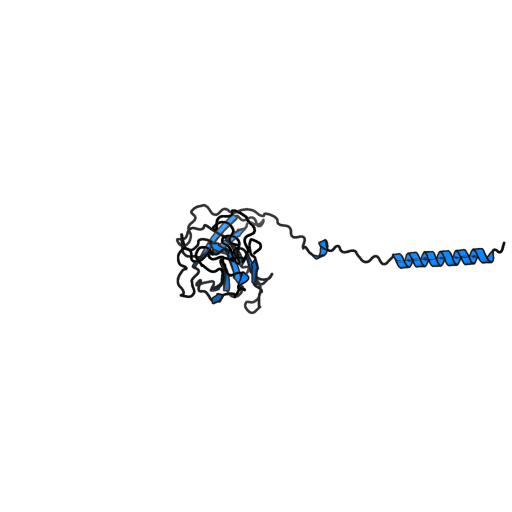 1.00 93.94 215 THR A C 1
ATOM 1669 O O . THR A 1 215 ? 4.806 6.791 7.084 1.00 93.94 215 THR A O 1
ATOM 1672 N N . LEU A 1 216 ? 2.725 6.865 7.902 1.00 92.94 216 LEU A N 1
ATOM 1673 C CA . LEU A 1 216 ? 2.758 8.290 8.207 1.00 92.94 216 LEU A CA 1
ATOM 1674 C C . LEU A 1 216 ? 3.122 8.521 9.682 1.00 92.94 216 LEU A C 1
ATOM 1676 O O . LEU A 1 216 ? 2.994 7.627 10.517 1.00 92.94 216 LEU A O 1
ATOM 1680 N N . SER A 1 217 ? 3.530 9.744 10.035 1.00 87.94 217 SER A N 1
ATOM 1681 C CA . SER A 1 217 ? 3.673 10.154 11.438 1.00 87.94 217 SER A CA 1
ATOM 1682 C C . SER A 1 217 ? 2.410 9.845 12.234 1.00 87.94 217 SER A C 1
ATOM 1684 O O . SER A 1 217 ? 1.301 9.986 11.720 1.00 87.94 217 SER A O 1
ATOM 1686 N N . ALA A 1 218 ? 2.574 9.489 13.510 1.00 75.94 218 ALA A N 1
ATOM 1687 C CA . ALA A 1 218 ? 1.449 9.254 14.407 1.00 75.94 218 ALA A CA 1
ATOM 1688 C C . ALA A 1 218 ? 0.419 10.396 14.309 1.00 75.94 218 ALA A C 1
ATOM 1690 O O . ALA A 1 218 ? 0.781 11.572 14.266 1.00 75.94 218 ALA A O 1
ATOM 1691 N N . ASN A 1 219 ? -0.861 10.030 14.246 1.00 76.31 219 ASN A N 1
ATOM 1692 C CA . ASN A 1 219 ? -2.013 10.910 14.016 1.00 76.31 219 ASN A CA 1
ATOM 1693 C C . ASN A 1 219 ? -2.160 11.519 12.616 1.00 76.31 219 ASN A C 1
ATOM 1695 O O . ASN A 1 219 ? -3.216 12.088 12.377 1.00 76.31 219 ASN A O 1
ATOM 1699 N N . ALA A 1 220 ? -1.215 11.352 11.682 1.00 81.06 220 ALA A N 1
ATOM 1700 C CA . ALA A 1 220 ? -1.311 11.905 10.323 1.00 81.06 220 ALA A CA 1
ATOM 1701 C C . ALA A 1 220 ? -2.645 11.579 9.637 1.00 81.06 220 ALA A C 1
ATOM 1703 O O . ALA A 1 220 ? -3.309 12.474 9.135 1.00 81.06 220 ALA A O 1
ATOM 1704 N N . ALA A 1 221 ? -3.092 10.321 9.700 1.00 70.69 221 ALA A N 1
ATOM 1705 C CA . ALA A 1 221 ? -4.369 9.889 9.123 1.00 70.69 221 ALA A CA 1
ATOM 1706 C C . ALA A 1 221 ? -5.615 10.528 9.781 1.00 70.69 221 ALA A C 1
ATOM 1708 O O . ALA A 1 221 ? -6.722 10.384 9.271 1.00 70.69 221 ALA A O 1
ATOM 1709 N N . ARG A 1 222 ? -5.451 11.206 10.925 1.00 76.88 222 ARG A N 1
ATOM 1710 C CA . ARG A 1 222 ? -6.496 11.934 11.665 1.00 76.88 222 ARG A CA 1
ATOM 1711 C C . ARG A 1 222 ? -6.355 13.453 11.565 1.00 76.88 222 ARG A C 1
ATOM 1713 O O . ARG A 1 222 ? -7.209 14.156 12.101 1.00 76.88 222 ARG A O 1
ATOM 1720 N N . LEU A 1 223 ? -5.283 13.959 10.957 1.00 78.62 223 LEU A N 1
ATOM 1721 C CA . LEU A 1 223 ? -5.079 15.398 10.843 1.00 78.62 223 LEU A CA 1
ATOM 1722 C C . LEU A 1 223 ? -6.063 15.998 9.842 1.00 78.62 223 LEU A C 1
ATOM 1724 O O . LEU A 1 223 ? -6.603 15.316 8.968 1.00 78.62 223 LEU A O 1
ATOM 1728 N N . SER A 1 224 ? -6.255 17.310 9.950 1.00 78.75 224 SER A N 1
ATOM 1729 C CA . SER A 1 224 ? -6.886 18.070 8.878 1.00 78.75 224 SER A CA 1
ATOM 1730 C C . SER A 1 224 ? -6.113 17.853 7.566 1.00 78.75 224 SER A C 1
ATOM 1732 O O . SER A 1 224 ? -4.880 17.828 7.595 1.00 78.75 224 SER A O 1
ATOM 1734 N N . PRO A 1 225 ? -6.783 17.783 6.400 1.00 77.62 225 PRO A N 1
ATOM 1735 C CA . PRO A 1 225 ? -6.113 17.699 5.099 1.00 77.62 225 PRO A CA 1
ATOM 1736 C C . PRO A 1 225 ? -5.086 18.817 4.841 1.00 77.62 225 PRO A C 1
ATOM 1738 O O . PRO A 1 225 ? -4.239 18.689 3.962 1.00 77.62 225 PRO A O 1
ATOM 1741 N N . LEU A 1 226 ? -5.150 19.921 5.587 1.00 78.25 226 LEU A N 1
ATOM 1742 C CA . LEU A 1 226 ? -4.231 21.053 5.458 1.00 78.25 226 LEU A CA 1
ATOM 1743 C C . LEU A 1 226 ? -2.947 20.904 6.285 1.00 78.25 226 LEU A C 1
ATOM 1745 O O . LEU A 1 226 ? -2.015 21.684 6.099 1.00 78.25 226 LEU A O 1
ATOM 1749 N N . GLU A 1 227 ? -2.888 19.943 7.205 1.00 82.12 227 GLU A N 1
ATOM 1750 C CA . GLU A 1 227 ? -1.731 19.773 8.075 1.00 82.12 227 GLU A CA 1
ATOM 1751 C C . GLU A 1 227 ? -0.658 18.888 7.429 1.00 82.12 227 GLU A C 1
ATOM 1753 O O . GLU A 1 227 ? -0.969 17.866 6.803 1.00 82.12 227 GLU A O 1
ATOM 1758 N N . PRO A 1 228 ? 0.627 19.256 7.577 1.00 85.62 228 PRO A N 1
ATOM 1759 C CA . PRO A 1 228 ? 1.717 18.443 7.074 1.00 85.62 228 PRO A CA 1
ATOM 1760 C C . PRO A 1 228 ? 1.847 17.154 7.890 1.00 85.62 228 PRO A C 1
ATOM 1762 O O . PRO A 1 228 ? 1.722 17.148 9.114 1.00 85.62 228 PRO A O 1
ATOM 1765 N N . TYR A 1 229 ? 2.196 16.069 7.209 1.00 90.06 229 TYR A N 1
ATOM 1766 C CA . TYR A 1 229 ? 2.569 14.798 7.822 1.00 90.06 229 TYR A CA 1
ATOM 1767 C C . TYR A 1 229 ? 4.001 14.429 7.438 1.00 90.06 229 TYR A C 1
ATOM 1769 O O . TYR A 1 229 ? 4.550 14.924 6.451 1.00 90.06 229 TYR A O 1
ATOM 1777 N N . ARG A 1 230 ? 4.614 13.537 8.216 1.00 91.75 230 ARG A N 1
ATOM 1778 C CA . ARG A 1 230 ? 5.871 12.886 7.826 1.00 91.75 230 ARG A CA 1
ATOM 1779 C C . ARG A 1 230 ? 5.555 11.519 7.243 1.00 91.75 230 ARG A C 1
ATOM 1781 O O . ARG A 1 230 ? 4.647 10.859 7.736 1.00 91.75 230 ARG A O 1
ATOM 1788 N N . LEU A 1 231 ? 6.300 11.112 6.225 1.00 93.31 231 LEU A N 1
ATOM 1789 C CA . LEU A 1 231 ? 6.278 9.757 5.688 1.00 93.31 231 LEU A CA 1
ATOM 1790 C C . LEU A 1 231 ? 7.538 9.037 6.162 1.00 93.31 231 LEU A C 1
ATOM 1792 O O . LEU A 1 231 ? 8.626 9.613 6.138 1.00 93.31 231 LEU A O 1
ATOM 1796 N N . PHE A 1 232 ? 7.375 7.794 6.586 1.00 93.00 232 PHE A N 1
ATOM 1797 C CA . PHE A 1 232 ? 8.448 6.910 7.002 1.00 93.00 232 PHE A CA 1
ATOM 1798 C C . PHE A 1 232 ? 8.384 5.649 6.158 1.00 93.00 232 PHE A C 1
ATOM 1800 O O . PHE A 1 232 ? 7.308 5.091 5.951 1.00 93.00 232 PHE A O 1
ATOM 1807 N N . THR A 1 233 ? 9.544 5.211 5.696 1.00 90.62 233 THR A N 1
ATOM 1808 C CA . THR A 1 233 ? 9.741 3.917 5.054 1.00 90.62 233 THR A CA 1
ATOM 1809 C C . THR A 1 233 ? 11.006 3.305 5.631 1.00 90.62 233 THR A C 1
ATOM 1811 O O . THR A 1 233 ? 11.906 4.044 6.043 1.00 90.62 233 THR A O 1
ATOM 1814 N N . ALA A 1 234 ? 11.053 1.984 5.719 1.00 86.31 234 ALA A N 1
ATOM 1815 C CA . ALA A 1 234 ? 12.232 1.257 6.160 1.00 86.31 234 ALA A CA 1
ATOM 1816 C C . ALA A 1 234 ? 12.482 0.072 5.235 1.00 86.31 234 ALA A C 1
ATOM 1818 O O . ALA A 1 234 ? 11.532 -0.462 4.655 1.00 8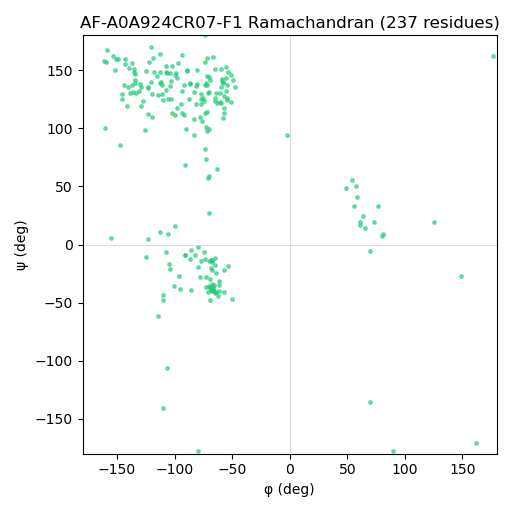6.31 234 ALA A O 1
ATOM 1819 N N . THR A 1 235 ? 13.757 -0.294 5.126 1.00 84.50 235 THR A N 1
ATOM 1820 C CA . THR A 1 235 ? 14.192 -1.485 4.406 1.00 84.50 235 THR A CA 1
ATOM 1821 C C . THR A 1 235 ? 14.024 -2.741 5.263 1.00 84.50 235 THR A C 1
ATOM 1823 O O . THR A 1 235 ? 14.093 -2.641 6.491 1.00 84.50 235 THR A O 1
ATOM 1826 N N . GLU A 1 236 ? 13.789 -3.908 4.653 1.00 78.06 236 GLU A N 1
ATOM 1827 C CA . GLU A 1 236 ? 13.726 -5.184 5.394 1.00 78.06 236 GLU A CA 1
ATOM 1828 C C . GLU A 1 236 ? 15.093 -5.578 5.962 1.00 78.06 236 GLU A C 1
ATOM 1830 O O . GLU A 1 236 ? 15.191 -6.056 7.094 1.00 78.06 236 GLU A O 1
ATOM 1835 N N . SER A 1 237 ? 16.152 -5.352 5.182 1.00 71.00 237 SER A N 1
ATOM 1836 C CA . SER A 1 237 ? 17.530 -5.619 5.582 1.00 71.00 237 SER A CA 1
ATOM 1837 C C . SER A 1 237 ? 18.342 -4.340 5.736 1.00 71.00 237 SER A C 1
ATOM 1839 O O . SER A 1 237 ? 17.978 -3.256 5.265 1.00 71.00 237 SER A O 1
ATOM 1841 N N . ASP A 1 238 ? 19.480 -4.483 6.406 1.00 63.19 238 ASP A N 1
ATOM 1842 C CA . ASP A 1 238 ? 20.581 -3.547 6.274 1.00 63.19 238 ASP A CA 1
ATOM 1843 C C . ASP A 1 238 ? 21.059 -3.498 4.810 1.00 63.19 238 ASP A C 1
ATOM 1845 O O . ASP A 1 238 ? 21.133 -4.521 4.126 1.00 63.19 238 ASP A O 1
ATOM 1849 N N . LEU A 1 239 ? 21.285 -2.272 4.321 1.00 56.03 239 LEU A N 1
ATOM 1850 C CA . LEU A 1 239 ? 21.795 -1.968 2.978 1.00 56.03 239 LEU A CA 1
ATOM 1851 C C . LEU A 1 239 ? 23.318 -2.108 2.903 1.00 56.03 239 LEU A C 1
ATOM 1853 O O . LEU A 1 239 ? 23.990 -1.696 3.879 1.00 56.03 239 LEU A O 1
#

pLDDT: mean 84.26, std 16.03, range [37.72, 98.81]

Nearest PDB structures (foldseek):
  4udk-assembly1_C  TM=4.625E-01  e=4.473E-01  uncultured organism
  6sg8-assembly1_A  TM=3.393E-01  e=4.473E-01  Sosuga virus
  2qqu-assembly1_A  TM=4.721E-01  e=3.854E+00  Arabidopsis thaliana
  2qqw-assembly1_A  TM=3.990E-01  e=2.419E+00  Arabidopsis thaliana
  2aez-assembly1_A  TM=3.196E-01  e=1.808E+00  Cichorium intybus

Foldseek 3Di:
DDVVVVVVVVVVVVVVVVVVVVVPPPDDPCPDPVNVPDDPDDDDDLEDDDDDAQDDDPNDGPDQWAAKEAFPVVQWMKIWHQQQCARHFGKMWIWHFDADPSRHTDDIGTDDIEGAADQVLHTDDHQLWGWAYWEAALLQKIWIWTLRALVVQRFTWTFIARNHHNHTDDTDDDDPQQGWDQDPPPPPDPDDPDPPPPDRDIGHRHVPFQFNYKYKPPCRSVDDSPDDIDIDTDTNDDD

Sequence (239 aa):
MNPTRSVLSVTIALLLASLTFLLSACSLPQVKAEDRLFQNIQLELLGEQIIPQGTVFKDTLIAGLSGLTYSPTDDTFYTVSDDRSDKAPARFYQFKLALDRAAKPTGIQFLKMVTLKNDQGEPFASGTIDAEGIAITPQGTVWVSSEGNAKRDIHPFVREFDLKTGKPLRNIYYPNHYVPQDVTQDVTPAKSDRKIGEGALRQGIQDNQGFESLTLSANAARLSPLEPYRLFTATESDL

Secondary structure (DSSP, 8-state):
--HHHHHHHHHHHHHHHHHHHHHT--------SHHHHS-----------PPPTT-EETTEE---EEEEEEETTTTEEEEEE---SSSS--EEEEEEEEE-TTS-EEEEEEEEEEE-B-TTSSBPPTTS--EEEEEE-TTSEEEEEE--BGGGTB--EEEEEETTT--EEEE----GGGS-EEE-------S----TTS--EEES--TTSSS-EEEESTTGGGS-TTS---EEEE-SS--